Protein AF-A0A6P5EHA5-F1 (afdb_monomer_lite)

Radius of gyration: 23.12 Å; chains: 1; bounding box: 56×58×47 Å

pLDDT: mean 79.83, std 17.94, range [39.91, 97.81]

Structure (mmCIF, N/CA/C/O backbone):
data_AF-A0A6P5EHA5-F1
#
_entry.id   AF-A0A6P5EHA5-F1
#
loop_
_atom_site.group_PDB
_atom_site.id
_atom_site.type_symbol
_atom_site.label_atom_id
_atom_site.label_alt_id
_atom_site.label_comp_id
_atom_site.label_asym_id
_atom_site.label_entity_id
_atom_site.label_seq_id
_atom_site.pdbx_PDB_ins_code
_atom_site.Cartn_x
_atom_site.Cartn_y
_atom_site.Cartn_z
_atom_site.occupancy
_atom_site.B_iso_or_equiv
_atom_site.auth_seq_id
_atom_site.auth_comp_id
_atom_site.auth_asym_id
_atom_site.auth_atom_id
_atom_site.pdbx_PDB_model_num
ATOM 1 N N . ILE A 1 1 ? -6.599 6.707 -15.962 1.00 87.38 1 ILE A N 1
ATOM 2 C CA . ILE A 1 1 ? -7.248 8.039 -16.096 1.00 87.38 1 ILE A CA 1
ATOM 3 C C . ILE A 1 1 ? -6.635 8.960 -15.055 1.00 87.38 1 ILE A C 1
ATOM 5 O O . ILE A 1 1 ? -6.435 8.513 -13.932 1.00 87.38 1 ILE A O 1
ATOM 9 N N . VAL A 1 2 ? -6.331 10.203 -15.425 1.00 93.62 2 VAL A N 1
ATOM 10 C CA . VAL A 1 2 ? -5.870 11.248 -14.501 1.00 93.62 2 VAL A CA 1
ATOM 11 C C . VAL A 1 2 ? -6.843 12.419 -14.600 1.00 93.62 2 VAL A C 1
ATOM 13 O O . VAL A 1 2 ? -7.149 12.866 -15.704 1.00 93.62 2 VAL A O 1
ATOM 16 N N . GLN A 1 3 ? -7.343 12.892 -13.462 1.00 96.44 3 GLN A N 1
ATOM 17 C CA . GLN A 1 3 ? -8.303 13.986 -13.362 1.00 96.44 3 GLN A CA 1
ATOM 18 C C . GLN A 1 3 ? -7.759 15.088 -12.456 1.00 96.44 3 GLN A C 1
ATOM 20 O O . GLN A 1 3 ? -7.372 14.832 -11.318 1.00 96.44 3 GLN A O 1
ATOM 25 N N . PHE A 1 4 ? -7.827 16.329 -12.933 1.00 96.00 4 PHE A N 1
ATOM 26 C CA . PHE A 1 4 ? -7.558 17.523 -12.140 1.00 96.00 4 PHE A CA 1
ATOM 27 C C . PHE A 1 4 ? -8.875 18.198 -11.782 1.00 96.00 4 PHE A C 1
ATOM 29 O O . PHE A 1 4 ? -9.688 18.491 -12.657 1.00 96.00 4 PHE A O 1
ATOM 36 N N . THR A 1 5 ? -9.080 18.458 -10.496 1.00 97.81 5 THR A N 1
ATOM 37 C CA . THR A 1 5 ? -10.277 19.134 -9.992 1.00 97.81 5 THR A CA 1
ATOM 38 C C . THR A 1 5 ? -9.856 20.400 -9.266 1.00 97.81 5 THR A C 1
ATOM 40 O O . THR A 1 5 ? -9.213 20.339 -8.218 1.00 97.81 5 THR A O 1
ATOM 43 N N . LYS A 1 6 ? -10.212 21.560 -9.824 1.00 97.19 6 LYS A N 1
ATOM 44 C CA . LYS A 1 6 ? -9.985 22.853 -9.175 1.00 97.19 6 LYS A CA 1
ATOM 45 C C . LYS A 1 6 ? -10.981 23.027 -8.028 1.00 97.19 6 LYS A C 1
ATOM 47 O O . LYS A 1 6 ? -12.189 22.942 -8.234 1.00 97.19 6 LYS A O 1
ATOM 52 N N . LEU A 1 7 ? -10.462 23.289 -6.838 1.00 97.75 7 LEU A N 1
ATOM 53 C CA . LEU A 1 7 ? -11.220 23.664 -5.648 1.00 97.75 7 LEU A CA 1
ATOM 54 C C . LEU A 1 7 ? -11.108 25.182 -5.437 1.00 97.75 7 LEU A C 1
ATOM 56 O O . LEU A 1 7 ? -10.348 25.855 -6.133 1.00 97.75 7 LEU A O 1
ATOM 60 N N . LYS A 1 8 ? -11.861 25.730 -4.474 1.00 96.81 8 LYS A N 1
ATOM 61 C CA . LYS A 1 8 ? -11.825 27.168 -4.155 1.00 96.81 8 LYS A CA 1
ATOM 62 C C . LYS A 1 8 ? -10.396 27.656 -3.872 1.00 96.81 8 LYS A C 1
ATOM 64 O O . LYS A 1 8 ? -9.981 28.659 -4.438 1.00 96.81 8 LYS A O 1
ATOM 69 N N . ASP A 1 9 ? -9.657 26.885 -3.074 1.00 96.31 9 ASP A N 1
ATOM 70 C CA . ASP A 1 9 ? -8.344 27.260 -2.536 1.00 96.31 9 ASP A CA 1
ATOM 71 C C . ASP A 1 9 ? -7.265 26.192 -2.820 1.00 96.31 9 ASP A C 1
ATOM 73 O O . ASP A 1 9 ? -6.288 26.064 -2.087 1.00 96.31 9 ASP A O 1
ATOM 77 N N . GLY A 1 10 ? -7.443 25.372 -3.863 1.00 96.06 10 GLY A N 1
ATOM 78 C CA . GLY A 1 10 ? -6.489 24.304 -4.172 1.00 96.06 10 GLY A CA 1
ATOM 79 C C . GLY A 1 10 ? -6.849 23.466 -5.393 1.00 96.06 10 GLY A C 1
ATOM 80 O O . GLY A 1 10 ? -7.786 23.769 -6.132 1.00 96.06 10 GLY A O 1
ATOM 81 N N . VAL A 1 11 ? -6.098 22.387 -5.600 1.00 95.88 11 VAL A N 1
ATOM 82 C CA . VAL A 1 11 ? -6.323 21.412 -6.674 1.00 95.88 11 VAL A CA 1
ATOM 83 C C . VAL A 1 11 ? -6.308 20.014 -6.070 1.00 95.88 11 VAL A C 1
ATOM 85 O O . VAL A 1 11 ? -5.420 19.684 -5.290 1.00 95.88 11 VAL A O 1
ATOM 88 N N . ALA A 1 12 ? -7.283 19.192 -6.443 1.00 95.81 12 ALA A N 1
ATOM 89 C CA . ALA A 1 12 ? -7.268 17.759 -6.185 1.00 95.81 12 ALA A CA 1
ATOM 90 C C . ALA A 1 12 ? -6.883 17.011 -7.466 1.00 95.81 12 ALA A C 1
ATOM 92 O O . ALA A 1 12 ? -7.389 17.322 -8.548 1.00 95.81 12 ALA A O 1
ATOM 93 N N . ILE A 1 13 ? -6.006 16.017 -7.334 1.00 94.56 13 ILE A N 1
ATOM 94 C CA . ILE A 1 13 ? -5.583 15.140 -8.428 1.00 94.56 13 ILE A CA 1
ATOM 95 C C . ILE A 1 13 ? -6.116 13.740 -8.129 1.00 94.56 13 ILE A C 1
ATOM 97 O O . ILE A 1 13 ? -5.794 13.160 -7.095 1.00 94.56 13 ILE A O 1
ATOM 101 N N . GLY A 1 14 ? -6.957 13.217 -9.018 1.00 95.06 14 GLY A N 1
ATOM 102 C CA . GLY A 1 14 ? -7.476 11.855 -8.956 1.00 95.06 14 GLY A CA 1
ATOM 103 C C . GLY A 1 14 ? -6.819 10.982 -10.017 1.00 95.06 14 GLY A C 1
ATOM 104 O O . GLY A 1 14 ? -6.774 11.364 -11.186 1.00 95.06 14 GLY A O 1
ATOM 105 N N . CYS A 1 15 ? -6.350 9.799 -9.629 1.00 94.06 15 CYS A N 1
ATOM 106 C CA . CYS A 1 15 ? -5.765 8.823 -10.544 1.00 94.06 15 CYS A CA 1
ATOM 107 C C . CYS A 1 15 ? -6.516 7.494 -10.442 1.00 94.06 15 CYS A C 1
ATOM 109 O O . CYS A 1 15 ? -6.813 7.025 -9.345 1.00 94.06 15 CYS A O 1
ATOM 111 N N . ALA A 1 16 ? -6.801 6.880 -11.588 1.00 93.94 16 ALA A N 1
ATOM 112 C CA . ALA A 1 16 ? -7.394 5.551 -11.678 1.00 93.94 16 ALA A CA 1
ATOM 113 C C . ALA A 1 16 ? -6.548 4.661 -12.593 1.00 93.94 16 ALA A C 1
ATOM 115 O O . ALA A 1 16 ? -6.248 5.043 -13.734 1.00 93.94 16 ALA A O 1
ATOM 116 N N . PHE A 1 17 ? -6.211 3.474 -12.092 1.00 91.81 17 PHE A N 1
ATOM 117 C CA . PHE A 1 17 ? -5.338 2.494 -12.732 1.00 91.81 17 PHE A CA 1
ATOM 118 C C . PHE A 1 17 ? -6.041 1.138 -12.829 1.00 91.81 17 PHE A C 1
ATOM 120 O O . PHE A 1 17 ? -6.896 0.815 -12.006 1.00 91.81 17 PHE A O 1
ATOM 127 N N . ASN A 1 18 ? -5.668 0.335 -13.826 1.00 93.81 18 ASN A N 1
ATOM 128 C CA . ASN A 1 18 ? -6.056 -1.070 -13.863 1.00 93.81 18 ASN A CA 1
ATOM 129 C C . ASN A 1 18 ? -5.090 -1.867 -12.973 1.00 93.81 18 ASN A C 1
ATOM 131 O O . ASN A 1 18 ? -3.909 -1.973 -13.301 1.00 93.81 18 ASN A O 1
ATOM 135 N N . HIS A 1 19 ? -5.596 -2.436 -11.876 1.00 92.06 19 HIS A N 1
ATOM 136 C CA . HIS A 1 19 ? -4.778 -3.161 -10.898 1.00 92.06 19 HIS A CA 1
ATOM 137 C C . HIS A 1 19 ? -4.143 -4.443 -11.469 1.00 92.06 19 HIS A C 1
ATOM 139 O O . HIS A 1 19 ? -3.162 -4.931 -10.921 1.00 92.06 19 HIS A O 1
ATOM 145 N N . ALA A 1 20 ? -4.640 -4.972 -12.595 1.00 90.06 20 ALA A N 1
ATOM 146 C CA . ALA A 1 20 ? -4.000 -6.090 -13.294 1.00 90.06 20 ALA A CA 1
ATOM 147 C C . ALA A 1 20 ? -2.659 -5.701 -13.946 1.00 90.06 20 ALA A C 1
ATOM 149 O O . ALA A 1 20 ? -1.835 -6.567 -14.217 1.00 90.06 20 ALA A O 1
ATOM 150 N N . ILE A 1 21 ? -2.444 -4.407 -14.208 1.00 90.06 21 ILE A N 1
ATOM 151 C CA . ILE A 1 21 ? -1.234 -3.899 -14.870 1.00 90.06 21 ILE A CA 1
ATOM 152 C C . ILE A 1 21 ? -0.155 -3.552 -13.844 1.00 90.06 21 ILE A C 1
ATOM 154 O O . ILE A 1 21 ? 1.030 -3.705 -14.126 1.00 90.06 21 ILE A O 1
ATOM 158 N N . LEU A 1 22 ? -0.550 -3.044 -12.676 1.00 91.81 22 LEU A N 1
ATOM 159 C CA . LEU A 1 22 ? 0.379 -2.478 -11.709 1.00 91.81 22 LEU A CA 1
ATOM 160 C C . LEU A 1 22 ? -0.149 -2.565 -10.277 1.00 91.81 22 LEU A C 1
ATOM 162 O O . LEU A 1 22 ? -1.356 -2.470 -10.044 1.00 91.81 22 LEU A O 1
ATOM 166 N N . ASP A 1 23 ? 0.781 -2.691 -9.336 1.00 94.25 23 ASP A N 1
ATOM 167 C CA . ASP A 1 23 ? 0.535 -2.615 -7.900 1.00 94.25 23 ASP A CA 1
ATOM 168 C C . ASP A 1 23 ? 0.751 -1.193 -7.338 1.00 94.25 23 ASP A C 1
ATOM 170 O O . ASP A 1 23 ? 1.017 -0.219 -8.055 1.00 94.25 23 ASP A O 1
ATOM 174 N N . TRP A 1 24 ? 0.639 -1.052 -6.015 1.00 93.50 24 TRP A N 1
ATOM 175 C CA . TRP A 1 24 ? 0.848 0.225 -5.329 1.00 93.50 24 TRP A CA 1
ATOM 176 C C . TRP A 1 24 ? 2.291 0.743 -5.470 1.00 93.50 24 TRP A C 1
ATOM 178 O O . TRP A 1 24 ? 2.489 1.952 -5.595 1.00 93.50 24 TRP A O 1
ATOM 188 N N . HIS A 1 25 ? 3.291 -0.147 -5.492 1.00 95.12 25 HIS A N 1
ATOM 189 C CA . HIS A 1 25 ? 4.698 0.234 -5.631 1.00 95.12 25 HIS A CA 1
ATOM 190 C C . HIS A 1 25 ? 4.950 0.846 -7.015 1.00 95.12 25 HIS A C 1
ATOM 192 O O . HIS A 1 25 ? 5.478 1.951 -7.143 1.00 95.12 25 HIS A O 1
ATOM 198 N N . SER A 1 26 ? 4.479 0.166 -8.057 1.00 95.31 26 SER A N 1
ATOM 199 C CA . SER A 1 26 ? 4.519 0.623 -9.447 1.00 95.31 26 SER A CA 1
ATOM 200 C C . SER A 1 26 ? 3.737 1.924 -9.645 1.00 95.31 26 SER A C 1
ATOM 202 O O . SER A 1 26 ? 4.192 2.821 -10.356 1.00 95.31 26 SER A O 1
ATOM 204 N N . THR A 1 27 ? 2.587 2.067 -8.969 1.00 94.94 27 THR A N 1
ATOM 205 C CA . THR A 1 27 ? 1.811 3.320 -8.957 1.00 94.94 27 THR A CA 1
ATOM 206 C C . THR A 1 27 ? 2.658 4.474 -8.429 1.00 94.94 27 THR A C 1
ATOM 208 O O . THR A 1 27 ? 2.719 5.537 -9.048 1.00 94.94 27 THR A O 1
ATOM 211 N N . TRP A 1 28 ? 3.328 4.277 -7.291 1.00 94.50 28 TRP A N 1
ATOM 212 C CA . TRP A 1 28 ? 4.156 5.314 -6.684 1.00 94.50 28 TRP A CA 1
ATOM 213 C C . TRP A 1 28 ? 5.372 5.666 -7.547 1.00 94.50 28 TRP A C 1
ATOM 215 O O . TRP A 1 28 ? 5.717 6.844 -7.678 1.00 94.50 28 TRP A O 1
ATOM 225 N N . HIS A 1 29 ? 5.982 4.670 -8.194 1.00 94.62 29 HIS A N 1
ATOM 226 C CA . HIS A 1 29 ? 7.087 4.885 -9.129 1.00 94.62 29 HIS A CA 1
ATOM 227 C C . HIS A 1 29 ? 6.659 5.735 -10.333 1.00 94.62 29 HIS A C 1
ATOM 229 O O . HIS A 1 29 ? 7.353 6.695 -10.680 1.00 94.62 2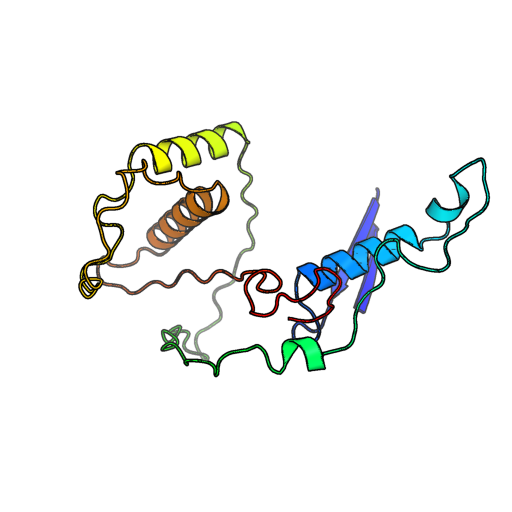9 HIS A O 1
ATOM 235 N N . PHE A 1 30 ? 5.483 5.459 -10.908 1.00 93.38 30 PHE A N 1
ATOM 236 C CA . PHE A 1 30 ? 4.886 6.291 -11.956 1.00 93.38 30 PHE A CA 1
ATOM 237 C C . PHE A 1 30 ? 4.663 7.733 -11.481 1.00 93.38 30 PHE A C 1
ATOM 239 O O . PHE A 1 30 ? 5.096 8.669 -12.150 1.00 93.38 30 PHE A O 1
ATOM 246 N N . MET A 1 31 ? 4.034 7.921 -10.315 1.00 93.06 31 MET A N 1
ATOM 247 C CA . MET A 1 31 ? 3.751 9.260 -9.783 1.00 93.06 31 MET A CA 1
ATOM 248 C C . MET A 1 31 ? 5.035 10.056 -9.513 1.00 93.06 31 MET A C 1
ATOM 250 O O . MET A 1 31 ? 5.103 11.234 -9.856 1.00 93.06 31 MET A O 1
ATOM 254 N N . SER A 1 32 ? 6.066 9.414 -8.959 1.00 92.12 32 SER A N 1
ATOM 255 C CA . SER A 1 32 ? 7.368 10.049 -8.702 1.00 92.12 32 SER A CA 1
ATOM 256 C C . SER A 1 32 ? 8.048 10.460 -10.011 1.00 92.12 32 SER A C 1
ATOM 258 O O . SER A 1 32 ? 8.447 11.612 -10.169 1.00 92.12 32 SER A O 1
ATOM 260 N N . SER A 1 33 ? 8.068 9.555 -10.996 1.00 91.56 33 SER A N 1
ATOM 261 C CA . SER A 1 33 ? 8.622 9.826 -12.329 1.00 91.56 33 SER A CA 1
ATOM 262 C C . SER A 1 33 ? 7.884 10.969 -13.032 1.00 91.56 33 SER A C 1
ATOM 264 O O . SER A 1 33 ? 8.503 11.806 -13.683 1.00 91.56 33 SER A O 1
ATOM 266 N N . TRP A 1 34 ? 6.558 11.042 -12.884 1.00 90.25 34 TRP A N 1
ATOM 267 C CA . TRP A 1 34 ? 5.757 12.121 -13.456 1.00 90.25 34 TRP A CA 1
ATOM 268 C C . TRP A 1 34 ? 6.101 13.487 -12.840 1.00 90.25 34 TRP A C 1
ATOM 270 O O . TRP A 1 34 ? 6.242 14.473 -13.569 1.00 90.25 34 TRP A O 1
ATOM 280 N N . VAL A 1 35 ? 6.296 13.554 -11.520 1.00 89.19 35 VAL A N 1
ATOM 281 C CA . VAL A 1 35 ? 6.719 14.790 -10.839 1.00 89.19 35 VAL A CA 1
ATOM 282 C C . VAL A 1 35 ? 8.127 15.210 -11.274 1.00 89.19 35 VAL A C 1
ATOM 284 O O . VAL A 1 35 ? 8.337 16.382 -11.572 1.00 89.19 35 VAL A O 1
ATOM 287 N N . GLU A 1 36 ? 9.073 14.275 -11.377 1.00 87.81 36 GLU A N 1
ATOM 288 C CA . GLU A 1 36 ? 10.452 14.565 -11.811 1.00 87.81 36 GLU A CA 1
ATOM 289 C C . GLU A 1 36 ? 10.526 15.122 -13.239 1.00 87.81 36 GLU A C 1
ATOM 291 O O . GLU A 1 36 ? 11.294 16.046 -13.519 1.00 87.81 36 GLU A O 1
ATOM 296 N N . LEU A 1 37 ? 9.694 14.589 -14.134 1.00 86.94 37 LEU A N 1
ATOM 297 C CA . LEU A 1 37 ? 9.616 15.016 -15.532 1.00 86.94 37 LEU A CA 1
ATOM 298 C C . LEU A 1 37 ? 8.759 16.278 -15.734 1.00 86.94 37 LEU A C 1
ATOM 300 O O . LEU A 1 37 ? 8.625 16.757 -16.863 1.00 86.94 37 LEU A O 1
ATOM 304 N N . SER A 1 38 ? 8.145 16.815 -14.676 1.00 84.31 38 SER A N 1
ATOM 305 C CA . SER A 1 38 ? 7.287 17.992 -14.792 1.00 84.31 38 SER A CA 1
ATOM 306 C C . SER A 1 38 ? 8.119 19.261 -15.071 1.00 84.31 38 SER A C 1
ATOM 308 O O . SER A 1 38 ? 9.061 19.549 -14.326 1.00 84.31 38 SER A O 1
ATOM 310 N N . PRO A 1 39 ? 7.762 20.074 -16.092 1.00 67.81 39 PRO A N 1
ATOM 311 C CA . PRO A 1 39 ? 8.618 21.148 -16.622 1.00 67.81 39 PRO A CA 1
ATOM 312 C C . PRO A 1 39 ? 9.095 22.209 -15.618 1.00 67.81 39 PRO A C 1
ATOM 314 O O . PRO A 1 39 ? 10.137 22.833 -15.822 1.00 67.81 39 PRO A O 1
ATOM 317 N N . GLU A 1 40 ? 8.326 22.452 -14.555 1.00 58.09 40 GLU A N 1
ATOM 318 C CA . GLU A 1 40 ? 8.617 23.477 -13.546 1.00 58.09 40 GLU A CA 1
ATOM 319 C C . GLU A 1 40 ? 9.730 23.048 -12.578 1.00 58.09 40 GLU A C 1
ATOM 321 O O . GLU A 1 40 ? 10.539 23.884 -12.173 1.00 58.09 40 GLU A O 1
ATOM 326 N N . LEU A 1 41 ? 9.846 21.750 -12.272 1.00 53.41 41 LEU A N 1
ATOM 327 C CA . LEU A 1 41 ? 10.905 21.220 -11.407 1.00 53.41 41 LEU A CA 1
ATOM 328 C C . LEU A 1 41 ? 12.225 21.048 -12.175 1.00 53.41 41 LEU A C 1
ATOM 330 O O . LEU A 1 41 ? 13.301 21.295 -11.633 1.00 53.41 41 LEU A O 1
ATOM 334 N N . SER A 1 42 ? 12.153 20.730 -13.471 1.00 52.69 42 SER A N 1
ATOM 335 C CA . SER A 1 42 ? 13.331 20.562 -14.335 1.00 52.69 42 SER A CA 1
ATOM 336 C C . SER A 1 42 ? 14.063 21.878 -14.665 1.00 52.69 42 SER A C 1
ATOM 338 O O . SER A 1 42 ? 15.162 21.842 -15.216 1.00 52.69 42 SER A O 1
ATOM 340 N N . ARG A 1 43 ? 13.483 23.050 -14.347 1.00 54.59 43 ARG A N 1
ATOM 341 C CA . ARG A 1 43 ? 14.060 24.387 -14.626 1.00 54.59 43 ARG A CA 1
ATOM 342 C C . ARG A 1 43 ? 14.602 25.128 -13.393 1.00 54.59 43 ARG A C 1
ATOM 344 O O . ARG A 1 43 ? 15.220 26.176 -13.567 1.00 54.59 43 ARG A O 1
ATOM 351 N N . GLY A 1 44 ? 14.387 24.620 -12.175 1.00 47.25 44 GLY A N 1
ATOM 352 C CA . GLY A 1 44 ? 14.746 25.306 -10.921 1.00 47.25 44 GLY A CA 1
ATOM 353 C C . GLY A 1 44 ? 16.153 25.025 -10.370 1.00 47.25 44 GLY A C 1
ATOM 354 O O . GLY A 1 44 ? 16.589 25.704 -9.443 1.00 47.25 44 GLY A O 1
ATOM 355 N N . GLY A 1 45 ? 16.884 24.053 -10.925 1.00 50.69 45 GLY A N 1
ATOM 356 C CA . GLY A 1 45 ? 18.263 23.742 -10.536 1.00 50.69 45 GLY A CA 1
ATOM 357 C C . GLY A 1 45 ? 19.272 24.622 -11.271 1.00 50.69 45 GLY A C 1
ATOM 358 O O . GLY A 1 45 ? 19.750 24.264 -12.346 1.00 50.69 45 GLY A O 1
ATOM 359 N N . GLY A 1 46 ? 19.593 25.788 -10.713 1.00 44.31 46 GLY A N 1
ATOM 360 C CA . GLY A 1 46 ? 20.682 26.623 -11.211 1.00 44.31 46 GLY A CA 1
ATOM 361 C C . GLY A 1 46 ? 22.040 25.926 -11.067 1.00 44.31 46 GLY A C 1
ATOM 362 O O . GLY A 1 46 ? 22.499 25.704 -9.953 1.00 44.31 46 GLY A O 1
ATOM 363 N N . GLY A 1 47 ? 22.694 25.657 -12.201 1.00 41.66 47 GLY A N 1
ATOM 364 C CA . GLY A 1 47 ? 24.129 25.370 -12.290 1.00 41.66 47 GLY A CA 1
ATOM 365 C C . GLY A 1 47 ? 24.499 23.908 -12.558 1.00 41.66 47 GLY A C 1
ATOM 366 O O . GLY A 1 47 ? 24.681 23.136 -11.628 1.00 41.66 47 GLY A O 1
ATOM 367 N N . GLY A 1 48 ? 24.726 23.576 -13.837 1.00 39.91 48 GLY A N 1
ATOM 368 C CA . GLY A 1 48 ? 25.506 22.399 -14.246 1.00 39.91 48 GLY A CA 1
ATOM 369 C C . GLY A 1 48 ? 24.728 21.303 -14.979 1.00 39.91 48 GLY A C 1
ATOM 370 O O . GLY A 1 48 ? 24.369 20.302 -14.383 1.00 39.91 48 GLY A O 1
ATOM 371 N N . GLY A 1 49 ? 24.513 21.502 -16.286 1.00 44.09 49 GLY A N 1
ATOM 372 C CA . GLY A 1 49 ? 24.331 20.475 -17.327 1.00 44.09 49 GLY A CA 1
ATOM 373 C C . GLY A 1 49 ? 23.615 19.166 -16.972 1.00 44.09 49 GLY A C 1
ATOM 374 O O . GLY A 1 49 ? 24.264 18.189 -16.621 1.00 44.09 49 GLY A O 1
ATOM 375 N N . GLY A 1 50 ? 22.303 19.101 -17.216 1.00 44.75 50 GLY A N 1
ATOM 376 C CA . GLY A 1 50 ? 21.581 17.826 -17.253 1.00 44.75 50 GLY A CA 1
ATOM 377 C C . GLY A 1 50 ? 20.080 17.959 -1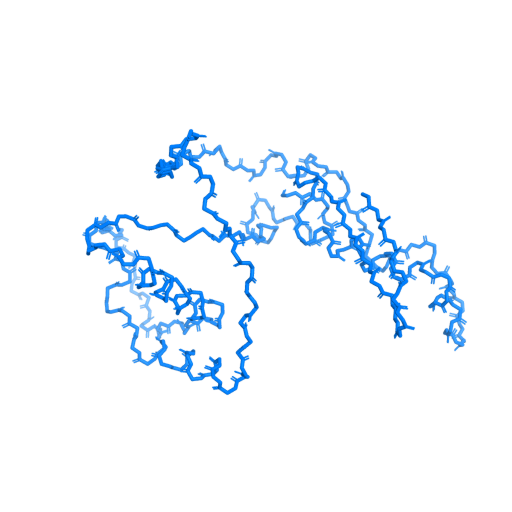7.028 1.00 44.75 50 GLY A C 1
ATOM 378 O O . GLY A 1 50 ? 19.570 17.472 -16.028 1.00 44.75 50 GLY A O 1
ATOM 379 N N . GLY A 1 51 ? 19.355 18.604 -17.947 1.00 49.72 51 GLY A N 1
ATOM 380 C CA . GLY A 1 51 ? 17.902 18.431 -18.012 1.00 49.72 51 GLY A CA 1
ATOM 381 C C . GLY A 1 51 ? 17.610 16.977 -18.383 1.00 49.72 51 GLY A C 1
ATOM 382 O O . GLY A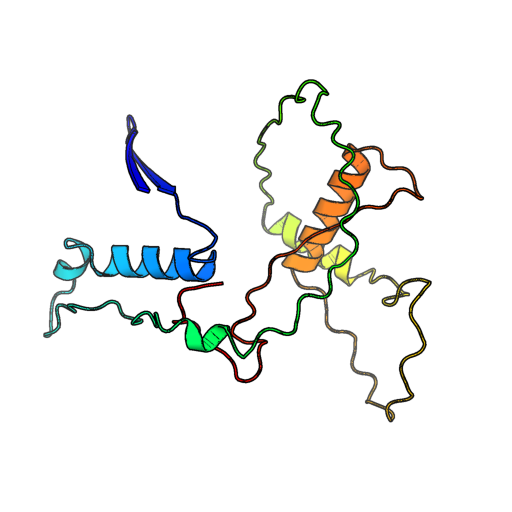 1 51 ? 17.726 16.612 -19.549 1.00 49.72 51 GLY A O 1
ATOM 383 N N . GLY A 1 52 ? 17.351 16.127 -17.391 1.00 56.41 52 GLY A N 1
ATOM 384 C CA . GLY A 1 52 ? 17.177 14.695 -17.605 1.00 56.41 52 GLY A CA 1
ATOM 385 C C . GLY A 1 52 ? 15.911 14.406 -18.408 1.00 56.41 52 GLY A C 1
ATOM 386 O O . GLY A 1 52 ? 14.810 14.664 -17.939 1.00 56.41 52 GLY A O 1
ATOM 387 N N . CYS A 1 53 ? 16.054 13.826 -19.602 1.00 65.50 53 CYS A N 1
ATOM 388 C CA . CYS A 1 53 ? 14.936 13.300 -20.399 1.00 65.50 53 CYS A CA 1
ATOM 389 C C . CYS A 1 53 ? 14.285 12.045 -19.780 1.00 65.50 53 CYS A C 1
ATOM 391 O O . CYS A 1 53 ? 13.353 11.488 -20.357 1.00 65.50 53 CYS A O 1
ATOM 393 N N . CYS A 1 54 ? 14.808 11.567 -18.650 1.00 77.06 54 CYS A N 1
ATOM 394 C CA . CYS A 1 54 ? 14.453 10.303 -18.023 1.00 77.06 54 CYS A CA 1
ATOM 395 C C . CYS A 1 54 ? 14.260 10.507 -16.514 1.00 77.06 54 CYS A C 1
ATOM 397 O O . CYS A 1 54 ? 14.957 11.342 -15.932 1.00 77.06 54 CYS A O 1
ATOM 399 N N . PRO A 1 55 ? 13.369 9.731 -15.874 1.00 83.94 55 PRO A N 1
ATOM 400 C CA . PRO A 1 55 ? 13.265 9.713 -14.421 1.00 83.94 55 PRO A CA 1
ATOM 401 C C . PRO A 1 55 ? 14.546 9.155 -13.787 1.00 83.94 55 PRO A C 1
ATOM 403 O O . PRO A 1 55 ? 15.271 8.371 -14.407 1.00 83.94 55 PRO A O 1
ATOM 406 N N . SER A 1 56 ? 14.788 9.516 -12.528 1.00 86.56 56 SER A N 1
ATOM 407 C CA . SER A 1 56 ? 15.956 9.100 -11.736 1.00 86.56 56 SER A CA 1
ATOM 408 C C . SER A 1 56 ? 16.062 7.578 -11.606 1.00 86.56 56 SER A C 1
ATOM 410 O O . SER A 1 56 ? 17.159 7.026 -11.547 1.00 86.56 56 SER A O 1
ATOM 412 N N . VAL A 1 57 ? 14.916 6.889 -11.595 1.00 91.50 57 VAL A N 1
ATOM 413 C CA . VAL A 1 57 ? 14.823 5.427 -11.662 1.00 91.50 57 VAL A CA 1
ATOM 414 C C . VAL A 1 57 ? 14.055 5.046 -12.922 1.00 91.50 57 VAL A C 1
ATOM 416 O O . VAL A 1 57 ? 12.854 5.295 -13.020 1.00 91.50 57 VAL A O 1
ATOM 419 N N . VAL A 1 58 ? 14.736 4.419 -13.881 1.00 93.69 58 VAL A N 1
ATOM 420 C CA . VAL A 1 58 ? 14.125 3.972 -15.142 1.00 93.69 58 VAL A CA 1
ATOM 421 C C . VAL A 1 58 ? 13.242 2.743 -14.888 1.00 93.69 58 VAL A C 1
ATOM 423 O O . VAL A 1 58 ? 13.733 1.771 -14.311 1.00 93.69 58 VAL A O 1
ATOM 426 N N . PRO A 1 59 ? 11.961 2.749 -15.304 1.00 93.75 59 PRO A N 1
ATOM 427 C CA . PRO A 1 59 ? 11.069 1.611 -15.108 1.00 93.75 59 PRO A CA 1
ATOM 428 C C . PRO A 1 59 ? 11.473 0.407 -15.962 1.00 93.75 59 PRO A C 1
ATOM 430 O O . PRO A 1 59 ? 11.822 0.542 -17.136 1.00 93.75 59 PRO A O 1
ATOM 433 N N . ILE A 1 60 ? 11.365 -0.786 -15.381 1.00 94.38 60 ILE A N 1
ATOM 434 C CA . ILE A 1 60 ? 11.531 -2.067 -16.072 1.00 94.38 60 ILE A CA 1
ATOM 435 C C . ILE A 1 60 ? 10.137 -2.601 -16.409 1.00 94.38 60 ILE A C 1
ATOM 437 O O . ILE A 1 60 ? 9.358 -2.909 -15.509 1.00 94.38 60 ILE A O 1
ATOM 441 N N . LEU A 1 61 ? 9.838 -2.705 -17.707 1.00 92.69 61 LEU A N 1
ATOM 442 C CA . LEU A 1 61 ? 8.526 -3.113 -18.240 1.00 92.69 61 LEU A CA 1
ATOM 443 C C . LEU A 1 61 ? 8.488 -4.571 -18.727 1.00 92.69 61 LEU A C 1
ATOM 445 O O . LEU A 1 61 ? 7.478 -5.031 -19.253 1.00 92.69 61 LEU A O 1
ATOM 449 N N . ASP A 1 62 ? 9.597 -5.299 -18.595 1.00 90.06 62 ASP A N 1
ATOM 450 C CA . ASP A 1 62 ? 9.661 -6.703 -18.991 1.00 90.06 62 ASP A CA 1
ATOM 451 C C . ASP A 1 62 ? 8.937 -7.588 -17.963 1.00 90.06 62 ASP A C 1
ATOM 453 O O . ASP A 1 62 ? 9.502 -8.007 -16.950 1.00 90.06 62 ASP A O 1
ATOM 457 N N . HIS A 1 63 ? 7.660 -7.874 -18.221 1.00 86.44 63 HIS A N 1
ATOM 458 C CA . HIS A 1 63 ? 6.833 -8.715 -17.355 1.00 86.44 63 HIS A CA 1
ATOM 459 C C . HIS A 1 63 ? 7.218 -10.201 -17.376 1.00 86.44 63 HIS A C 1
ATOM 461 O O . HIS A 1 63 ? 6.823 -10.928 -16.459 1.00 86.44 63 HIS A O 1
ATOM 467 N N . ALA A 1 64 ? 8.037 -10.658 -18.335 1.00 83.94 64 ALA A N 1
ATOM 468 C CA . ALA A 1 64 ? 8.559 -12.027 -18.322 1.00 83.94 64 ALA A CA 1
ATOM 469 C C . ALA A 1 64 ? 9.436 -12.285 -17.086 1.00 83.94 64 ALA A C 1
ATOM 471 O O . ALA A 1 64 ? 9.552 -13.421 -16.622 1.00 83.94 64 ALA A O 1
ATOM 472 N N . LEU A 1 65 ? 9.983 -11.219 -16.491 1.00 79.69 65 LEU A N 1
ATOM 473 C CA . LEU A 1 65 ? 10.690 -11.283 -15.221 1.00 79.69 65 LEU A CA 1
ATOM 474 C C . LEU A 1 65 ? 9.789 -11.828 -14.094 1.00 79.69 65 LEU A C 1
ATOM 476 O O . LEU A 1 65 ? 10.237 -12.647 -13.300 1.00 79.69 65 LEU A O 1
ATOM 480 N N . ALA A 1 66 ? 8.522 -11.441 -13.995 1.00 75.19 66 ALA A N 1
ATOM 481 C CA . ALA A 1 66 ? 7.674 -11.937 -12.905 1.00 75.19 66 ALA A CA 1
ATOM 482 C C . ALA A 1 66 ? 7.081 -13.330 -13.196 1.00 75.19 66 ALA A C 1
ATOM 484 O O . ALA A 1 66 ? 6.945 -14.148 -12.288 1.00 75.19 66 ALA A O 1
ATOM 485 N N . ALA A 1 67 ? 6.788 -13.633 -14.466 1.00 71.00 67 ALA A N 1
ATOM 486 C CA . ALA A 1 67 ? 5.994 -14.799 -14.869 1.00 71.00 67 ALA A CA 1
ATOM 487 C C . ALA A 1 67 ? 6.577 -16.165 -14.451 1.00 71.00 67 ALA A C 1
ATOM 489 O O . ALA A 1 67 ? 5.826 -17.085 -14.141 1.00 71.00 67 ALA A O 1
ATOM 490 N N . HIS A 1 68 ? 7.904 -16.308 -14.419 1.00 66.38 68 HIS A N 1
ATOM 491 C CA . HIS A 1 68 ? 8.568 -17.578 -14.084 1.00 66.38 68 HIS A CA 1
ATOM 492 C C . HIS A 1 68 ? 8.888 -17.747 -12.591 1.00 66.38 68 HIS A C 1
ATOM 494 O O . HIS A 1 68 ? 9.507 -18.740 -12.213 1.00 66.38 68 HIS A O 1
ATOM 500 N N . ARG A 1 69 ? 8.512 -16.775 -11.750 1.00 70.31 69 ARG A N 1
ATOM 501 C CA . ARG A 1 69 ? 8.932 -16.687 -10.337 1.00 70.31 69 ARG A CA 1
ATOM 502 C C . ARG A 1 69 ? 7.785 -16.879 -9.348 1.00 70.31 69 ARG A C 1
ATOM 504 O O . ARG A 1 69 ? 8.019 -16.939 -8.144 1.00 70.31 69 ARG A O 1
ATOM 511 N N . SER A 1 70 ? 6.552 -16.981 -9.839 1.00 62.38 70 SER A N 1
ATOM 512 C CA . SER A 1 70 ? 5.373 -17.196 -9.004 1.00 62.38 70 SER A CA 1
ATOM 513 C C . SER A 1 70 ? 5.112 -18.695 -8.814 1.00 62.38 70 SER A C 1
ATOM 515 O O . SER A 1 70 ? 4.935 -19.404 -9.808 1.00 62.38 70 SER A O 1
ATOM 517 N N . PRO A 1 71 ? 5.048 -19.206 -7.570 1.00 60.91 71 PRO A N 1
ATOM 518 C CA . PRO A 1 71 ? 4.531 -20.547 -7.336 1.00 60.91 71 PRO A CA 1
ATOM 519 C C . PRO A 1 71 ? 3.071 -20.628 -7.801 1.00 60.91 71 PRO A C 1
ATOM 521 O O . PRO A 1 71 ? 2.340 -19.635 -7.771 1.00 60.91 71 PRO A O 1
ATOM 524 N N . SER A 1 72 ? 2.651 -21.818 -8.243 1.00 59.59 72 SER A N 1
ATOM 5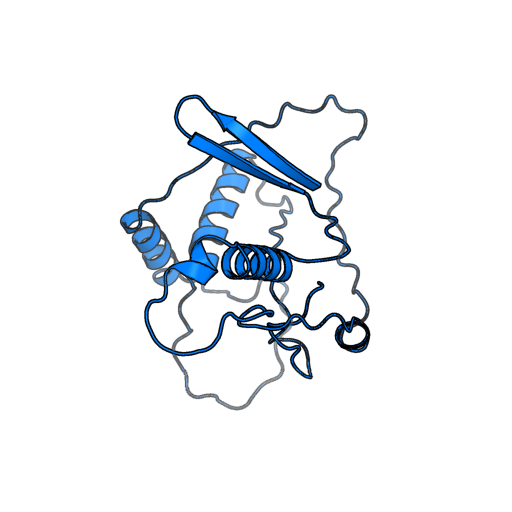25 C CA . SER A 1 72 ? 1.255 -22.065 -8.622 1.00 59.59 72 SER A CA 1
ATOM 526 C C . SER A 1 72 ? 0.334 -21.638 -7.474 1.00 59.59 72 SER A C 1
ATOM 528 O O . SER A 1 72 ? 0.637 -21.966 -6.324 1.00 59.59 72 SER A O 1
ATOM 530 N N . PRO A 1 73 ? -0.759 -20.901 -7.737 1.00 59.19 73 PRO A N 1
ATOM 531 C CA . PRO A 1 73 ? -1.612 -20.408 -6.672 1.00 59.19 73 PRO A CA 1
ATOM 532 C C . PRO A 1 73 ? -2.245 -21.591 -5.936 1.00 59.19 73 PRO A C 1
ATOM 534 O O . PRO A 1 73 ? -3.125 -22.269 -6.464 1.00 59.19 73 PRO A O 1
ATOM 537 N N . SER A 1 74 ? -1.812 -21.821 -4.696 1.00 57.06 74 SER A N 1
ATOM 538 C CA . SER A 1 74 ? -2.593 -22.590 -3.736 1.00 57.06 74 SER A CA 1
ATOM 539 C C . SER A 1 74 ? -3.852 -21.780 -3.464 1.00 57.06 74 SER A C 1
ATOM 541 O O . SER A 1 74 ? -3.798 -20.745 -2.798 1.00 57.06 74 SER A O 1
ATOM 543 N N . LEU A 1 75 ? -4.974 -22.207 -4.041 1.00 58.09 75 LEU A N 1
ATOM 544 C CA . LEU A 1 75 ? -6.278 -21.627 -3.752 1.00 58.09 75 LEU A CA 1
ATOM 545 C C . LEU A 1 75 ? -6.577 -21.900 -2.277 1.00 58.09 75 LEU A C 1
ATOM 547 O O . LEU A 1 75 ? -7.053 -22.976 -1.919 1.00 58.09 75 LEU A O 1
ATOM 551 N N . LEU A 1 76 ? -6.251 -20.940 -1.409 1.00 58.72 76 LEU A N 1
ATOM 552 C CA . LEU A 1 76 ? -6.771 -20.950 -0.052 1.00 58.72 76 LEU A CA 1
ATOM 553 C C . LEU A 1 76 ? -8.300 -20.964 -0.155 1.00 58.72 76 LEU A C 1
ATOM 555 O O . LEU A 1 76 ? -8.846 -20.280 -1.029 1.00 58.72 76 LEU A O 1
ATOM 559 N N . PRO A 1 77 ? -8.998 -21.730 0.698 1.00 52.16 77 PRO A N 1
ATOM 560 C CA . PRO A 1 77 ? -10.445 -21.685 0.736 1.00 52.16 77 PRO A CA 1
ATOM 561 C C . PRO A 1 77 ? -10.855 -20.239 1.007 1.00 52.16 77 PRO A C 1
ATOM 563 O O . PRO A 1 77 ? -10.621 -19.694 2.085 1.00 52.16 77 PRO A O 1
ATOM 566 N N . VAL A 1 78 ? -11.415 -19.599 -0.020 1.00 55.25 78 VAL A N 1
ATOM 567 C CA . VAL A 1 78 ? -12.091 -18.316 0.110 1.00 55.25 78 VAL A CA 1
ATOM 568 C C . VAL A 1 78 ? -13.176 -18.567 1.141 1.00 55.25 78 VAL A C 1
ATOM 570 O O . VAL A 1 78 ? -14.102 -19.331 0.874 1.00 55.25 78 VAL A O 1
ATOM 573 N N . ALA A 1 79 ? -13.035 -17.987 2.336 1.00 51.06 79 ALA A N 1
ATOM 574 C CA . ALA A 1 79 ? -14.152 -17.922 3.259 1.00 51.06 79 ALA A CA 1
ATOM 575 C C . ALA A 1 79 ? -15.293 -17.292 2.454 1.00 51.06 79 ALA A C 1
ATOM 577 O O . ALA A 1 79 ? -15.089 -16.189 1.935 1.00 51.06 79 ALA A O 1
ATOM 578 N N . PRO A 1 80 ? -16.422 -17.991 2.239 1.00 50.19 80 PRO A N 1
ATOM 579 C CA . PRO A 1 80 ? -17.522 -17.409 1.504 1.00 50.19 80 PRO A CA 1
ATOM 580 C C . PRO A 1 80 ? -17.922 -16.171 2.288 1.00 50.19 80 PRO A C 1
ATOM 582 O O . PRO A 1 80 ? -18.445 -16.265 3.399 1.00 50.19 80 PRO A O 1
ATOM 585 N N . GLU A 1 81 ? -17.605 -14.996 1.748 1.00 53.59 81 GLU A N 1
ATOM 586 C CA . GLU A 1 81 ? -18.203 -13.777 2.244 1.00 53.59 81 GLU A CA 1
ATOM 587 C C . GLU A 1 81 ? -19.689 -13.989 1.973 1.00 53.59 81 GLU A C 1
ATOM 589 O O . GLU A 1 81 ? -20.124 -14.023 0.823 1.00 53.59 81 GLU A O 1
ATOM 594 N N . SER A 1 82 ? -20.440 -14.291 3.034 1.00 51.50 82 SER A N 1
ATOM 595 C CA . SER A 1 82 ? -21.882 -14.536 3.026 1.00 51.50 82 SER A CA 1
ATOM 596 C C . SER A 1 82 ? -22.616 -13.221 2.737 1.00 51.50 82 SER A C 1
ATOM 598 O O . SER A 1 82 ? -23.453 -12.746 3.506 1.00 51.50 82 SER A O 1
ATOM 600 N N . LEU A 1 83 ? -22.257 -12.576 1.638 1.00 55.62 83 LEU A N 1
ATOM 601 C CA . LEU A 1 83 ? -23.016 -11.508 1.041 1.00 55.62 83 LEU A CA 1
ATOM 602 C C . LEU A 1 83 ? -23.973 -12.208 0.091 1.00 55.62 83 LEU A C 1
ATOM 604 O O . LEU A 1 83 ? -23.596 -12.603 -1.008 1.00 55.62 83 LEU A O 1
ATOM 608 N N . ASP A 1 84 ? -25.208 -12.413 0.547 1.00 57.97 84 ASP A N 1
ATOM 609 C CA . ASP A 1 84 ? -26.309 -12.698 -0.364 1.00 57.97 84 ASP A CA 1
ATOM 610 C C . ASP A 1 84 ? -26.318 -11.581 -1.424 1.00 57.97 84 ASP A C 1
ATOM 612 O O . ASP A 1 84 ? -26.553 -10.419 -1.073 1.00 57.97 84 ASP A O 1
ATOM 616 N N . PRO A 1 85 ? -26.033 -11.888 -2.702 1.00 63.03 85 PRO A N 1
ATOM 617 C CA . PRO A 1 85 ? -25.917 -10.877 -3.749 1.00 63.03 85 PRO A CA 1
ATOM 618 C C . PRO A 1 85 ? -27.247 -10.158 -4.018 1.00 63.03 85 PRO A C 1
ATOM 620 O O . PRO A 1 85 ? -27.256 -9.129 -4.692 1.00 63.03 85 PRO A O 1
ATOM 623 N N . ASN A 1 86 ? -28.359 -10.680 -3.487 1.00 71.69 86 ASN A N 1
ATOM 624 C CA . ASN A 1 86 ? -29.691 -10.094 -3.601 1.00 71.69 86 ASN A CA 1
ATOM 625 C C . ASN A 1 86 ? -30.107 -9.295 -2.360 1.00 71.69 86 ASN A C 1
ATOM 627 O O . ASN A 1 86 ? -31.151 -8.637 -2.379 1.00 71.69 86 ASN A O 1
ATOM 631 N N . SER A 1 87 ? -29.319 -9.328 -1.283 1.00 70.19 87 SER A N 1
ATOM 632 C CA . SER A 1 87 ? -29.600 -8.519 -0.105 1.00 70.19 87 SER A CA 1
ATOM 633 C C . SER A 1 87 ? -29.374 -7.037 -0.424 1.00 70.19 87 SER A C 1
ATOM 635 O O . SER A 1 87 ? -28.395 -6.687 -1.090 1.00 70.19 87 SER A O 1
ATOM 637 N N . PRO A 1 88 ? -30.248 -6.128 0.050 1.00 74.06 88 PRO A N 1
ATOM 638 C CA . PRO A 1 88 ? -30.067 -4.703 -0.176 1.00 74.06 88 PRO A CA 1
ATOM 639 C C . PRO A 1 88 ? -28.712 -4.273 0.389 1.00 74.06 88 PRO A C 1
ATOM 641 O O . PRO A 1 88 ? -28.415 -4.507 1.565 1.00 74.06 88 PRO A O 1
ATOM 644 N N . ALA A 1 89 ? -27.886 -3.656 -0.459 1.00 70.31 89 ALA A N 1
ATOM 645 C CA . ALA A 1 89 ? -26.560 -3.204 -0.071 1.00 70.31 89 ALA A CA 1
ATOM 646 C C . ALA A 1 89 ? -26.677 -2.272 1.141 1.00 70.31 89 ALA A C 1
ATOM 648 O O . ALA A 1 89 ? -27.254 -1.184 1.060 1.00 70.31 89 ALA A O 1
ATOM 649 N N . LYS A 1 90 ? -26.135 -2.698 2.288 1.00 77.19 90 LYS A N 1
ATOM 650 C CA . LYS A 1 90 ? -26.021 -1.818 3.453 1.00 77.19 90 LYS A CA 1
ATOM 651 C C . LYS A 1 90 ? -25.113 -0.649 3.052 1.00 77.19 90 LYS A C 1
ATOM 653 O O . LYS A 1 90 ? -24.024 -0.902 2.535 1.00 77.19 90 LYS A O 1
ATOM 658 N N . PRO A 1 91 ? -25.518 0.615 3.271 1.00 82.62 91 PRO A N 1
ATOM 659 C CA . PRO A 1 91 ? -24.700 1.754 2.885 1.00 82.62 91 PRO A CA 1
ATOM 660 C C . PRO A 1 91 ? -23.385 1.719 3.666 1.00 82.62 91 PRO A C 1
ATOM 662 O O . PRO A 1 91 ? -23.365 1.842 4.892 1.00 82.62 91 PRO A O 1
ATOM 665 N N . LEU A 1 92 ? -22.279 1.531 2.950 1.00 82.75 92 LEU A N 1
ATOM 666 C CA . LEU A 1 92 ? -20.949 1.585 3.537 1.00 82.75 92 LEU A CA 1
ATOM 667 C C . LEU A 1 92 ? -20.567 3.047 3.754 1.00 82.75 92 LEU A C 1
ATOM 669 O O . LEU A 1 92 ? -20.613 3.863 2.834 1.00 82.75 92 LEU A O 1
ATOM 673 N N . ILE A 1 93 ? -20.183 3.379 4.984 1.00 87.31 93 ILE A N 1
ATOM 674 C CA . ILE A 1 93 ? -19.713 4.717 5.336 1.00 87.31 93 ILE A CA 1
ATOM 675 C C . ILE A 1 93 ? -18.195 4.672 5.415 1.00 87.31 93 ILE A C 1
ATOM 677 O O . ILE A 1 93 ? -17.629 4.007 6.283 1.00 87.31 93 ILE A O 1
ATOM 681 N N . HIS A 1 94 ? -17.532 5.419 4.538 1.00 88.12 94 HIS A N 1
ATOM 682 C CA . HIS A 1 94 ? -16.099 5.638 4.655 1.00 88.12 94 HIS A CA 1
ATOM 683 C C . HIS A 1 94 ? -15.813 6.555 5.853 1.00 88.12 94 HIS A C 1
ATOM 685 O O . HIS A 1 94 ? -16.365 7.655 5.950 1.00 88.12 94 HIS A O 1
ATOM 691 N N . ARG A 1 95 ? -14.949 6.115 6.773 1.00 90.56 95 ARG A N 1
ATOM 692 C CA . ARG A 1 95 ? -14.454 6.935 7.885 1.00 90.56 95 ARG A CA 1
ATOM 693 C C . ARG A 1 95 ? -12.935 6.899 7.934 1.00 90.56 95 ARG A C 1
ATOM 695 O O . ARG A 1 95 ? -12.339 5.830 7.853 1.00 90.56 95 ARG A O 1
ATOM 702 N N . LEU A 1 96 ? -12.338 8.071 8.130 1.00 93.38 96 LEU A N 1
ATOM 703 C CA . LEU A 1 96 ? -10.913 8.208 8.394 1.00 93.38 96 LEU A CA 1
ATOM 704 C C . LEU A 1 96 ? -10.673 8.190 9.907 1.00 93.38 96 LEU A C 1
ATOM 706 O O . LEU A 1 96 ? -11.278 8.972 10.640 1.00 93.38 96 LEU A O 1
ATOM 710 N N . PHE A 1 97 ? -9.779 7.313 10.356 1.00 93.38 97 PHE A N 1
ATOM 711 C CA . PHE A 1 97 ? -9.316 7.258 11.740 1.00 93.38 97 PHE A CA 1
ATOM 712 C C . PHE A 1 97 ? -7.861 7.714 11.795 1.00 93.38 97 PHE A C 1
ATOM 714 O O . PHE A 1 97 ? -6.993 7.097 11.181 1.00 93.38 97 PHE A O 1
ATOM 721 N N . SER A 1 98 ? -7.600 8.787 12.537 1.00 94.12 98 SER A N 1
ATOM 722 C CA . SER A 1 98 ? -6.252 9.321 12.726 1.00 94.12 98 SER A CA 1
ATOM 723 C C . SER A 1 98 ? -5.694 8.869 14.067 1.00 94.12 98 SER A C 1
ATOM 725 O O . SER A 1 98 ? -6.329 9.055 15.104 1.00 94.12 98 SER A O 1
ATOM 727 N N . PHE A 1 99 ? -4.486 8.313 14.047 1.00 94.56 99 PHE A N 1
ATOM 728 C CA . PHE A 1 99 ? -3.772 7.883 15.244 1.00 94.56 99 PHE A CA 1
ATOM 729 C C . PHE A 1 99 ? -2.577 8.813 15.468 1.00 94.56 99 PHE A C 1
ATOM 731 O O . PHE A 1 99 ? -1.665 8.828 14.640 1.00 94.56 99 PHE A O 1
ATOM 738 N N . PRO A 1 100 ? -2.552 9.596 16.562 1.00 97.00 100 PRO A N 1
ATOM 739 C CA . PRO A 1 100 ? -1.364 10.351 16.942 1.00 97.00 100 PRO A CA 1
ATOM 740 C C . PRO A 1 100 ? -0.178 9.415 17.186 1.00 97.00 100 PRO A C 1
ATOM 742 O O . PRO A 1 100 ? -0.365 8.294 17.663 1.00 97.00 100 PRO A O 1
ATOM 745 N N . GLN A 1 101 ? 1.045 9.894 16.940 1.00 97.44 101 GLN A N 1
ATOM 746 C CA . GLN A 1 101 ? 2.259 9.087 17.117 1.00 97.44 101 GLN A CA 1
ATOM 747 C C . GLN A 1 101 ? 2.362 8.489 18.529 1.00 97.44 101 GLN A C 1
ATOM 749 O O . GLN A 1 101 ? 2.667 7.313 18.683 1.00 97.44 101 GLN A O 1
ATOM 754 N N . THR A 1 102 ? 1.992 9.260 19.555 1.00 97.81 102 THR A N 1
ATOM 755 C CA . THR A 1 102 ? 1.970 8.803 20.952 1.00 97.81 102 THR A CA 1
ATOM 756 C C . THR A 1 102 ? 1.068 7.587 21.166 1.00 97.81 102 THR A C 1
ATOM 758 O O . THR A 1 102 ? 1.428 6.675 21.906 1.00 97.81 102 THR A O 1
ATOM 761 N N . LEU A 1 103 ? -0.087 7.538 20.498 1.00 97.06 103 LEU A N 1
ATOM 762 C CA . LEU A 1 103 ? -1.012 6.410 20.576 1.00 97.06 103 LEU A CA 1
ATOM 763 C C . LEU A 1 103 ? -0.482 5.199 19.798 1.00 97.06 103 LEU A C 1
ATOM 765 O O . LEU A 1 103 ? -0.599 4.069 20.269 1.00 97.06 103 LEU A O 1
ATOM 769 N N . VAL A 1 104 ? 0.134 5.426 18.634 1.00 97.44 104 VAL A N 1
ATOM 770 C CA . VAL A 1 104 ? 0.800 4.367 17.856 1.00 97.44 104 VAL A CA 1
ATOM 771 C C . VAL A 1 104 ? 1.902 3.703 18.684 1.00 97.44 104 VAL A C 1
ATOM 773 O O . VAL A 1 104 ? 1.977 2.473 18.740 1.00 97.44 104 VAL A O 1
ATOM 776 N N . ASP A 1 105 ? 2.709 4.502 19.382 1.00 97.19 105 ASP A N 1
ATOM 777 C CA . ASP A 1 105 ? 3.786 4.012 20.240 1.00 97.19 105 ASP A CA 1
ATOM 778 C C . ASP A 1 105 ? 3.240 3.223 21.435 1.00 97.19 105 ASP A C 1
ATOM 780 O O . ASP A 1 105 ? 3.758 2.151 21.744 1.00 97.19 105 ASP A O 1
ATOM 784 N N . GLN A 1 106 ? 2.147 3.682 22.055 1.00 96.94 106 GLN A N 1
ATOM 785 C CA . GLN A 1 106 ? 1.464 2.947 23.127 1.00 96.94 106 GLN A CA 1
ATOM 786 C C . GLN A 1 106 ? 0.912 1.598 22.650 1.00 96.94 106 GLN A C 1
ATOM 788 O O . GLN A 1 106 ? 1.107 0.586 23.325 1.00 96.94 106 GLN A O 1
ATOM 793 N N . ILE A 1 107 ? 0.261 1.552 21.481 1.00 95.69 107 ILE A N 1
ATOM 794 C CA . ILE A 1 107 ? -0.262 0.304 20.897 1.00 95.69 107 ILE A CA 1
ATOM 795 C C . ILE A 1 107 ? 0.885 -0.673 20.620 1.00 95.69 107 ILE A C 1
ATOM 797 O O . ILE A 1 107 ? 0.799 -1.856 20.968 1.00 95.69 107 ILE A O 1
ATOM 801 N N . LYS A 1 108 ? 1.974 -0.186 20.018 1.00 95.62 108 LYS A N 1
ATOM 802 C CA . LYS A 1 108 ? 3.156 -1.001 19.723 1.00 95.62 108 LYS A CA 1
ATOM 803 C C . LYS A 1 108 ? 3.837 -1.498 20.996 1.00 95.62 108 LYS A C 1
ATOM 805 O O . LYS A 1 108 ? 4.220 -2.667 21.053 1.00 95.62 108 LYS A O 1
ATOM 810 N N . LEU A 1 109 ? 3.968 -0.644 22.010 1.00 94.94 109 LEU A N 1
ATOM 811 C CA . LEU A 1 109 ? 4.535 -1.006 23.307 1.00 94.94 109 LEU A CA 1
ATOM 812 C C . LEU A 1 109 ? 3.696 -2.099 23.979 1.00 94.94 109 LEU A C 1
ATOM 814 O O . LEU A 1 109 ? 4.239 -3.142 24.327 1.00 94.94 109 LEU A O 1
ATOM 818 N N . ALA A 1 110 ? 2.378 -1.905 24.078 1.00 93.25 110 ALA A N 1
ATOM 819 C CA . ALA A 1 110 ? 1.468 -2.869 24.694 1.00 93.25 110 ALA A CA 1
ATOM 820 C C . ALA A 1 110 ? 1.482 -4.232 23.977 1.00 93.25 110 ALA A C 1
ATOM 822 O O . ALA A 1 110 ? 1.501 -5.273 24.629 1.00 93.25 110 ALA A O 1
ATOM 823 N N . THR A 1 111 ? 1.531 -4.231 22.640 1.00 91.31 111 THR A N 1
ATOM 824 C CA . THR A 1 111 ? 1.605 -5.464 21.830 1.00 91.31 111 THR A CA 1
ATOM 825 C C . THR A 1 111 ? 2.894 -6.242 22.100 1.00 91.31 111 THR A C 1
ATOM 827 O O . THR A 1 111 ? 2.877 -7.464 22.199 1.00 91.31 111 THR A O 1
ATOM 830 N N . ASN A 1 112 ? 4.018 -5.538 22.250 1.00 91.06 112 ASN A N 1
ATOM 831 C CA . ASN A 1 112 ? 5.322 -6.158 22.483 1.00 91.06 112 ASN A CA 1
ATOM 832 C C . ASN A 1 112 ? 5.578 -6.546 23.947 1.00 91.06 112 ASN A C 1
ATOM 834 O O . ASN A 1 112 ? 6.447 -7.373 24.206 1.00 91.06 112 ASN A O 1
ATOM 838 N N . GLN A 1 113 ? 4.847 -5.964 24.901 1.00 89.38 113 GLN A N 1
ATOM 839 C CA . GLN A 1 113 ? 4.919 -6.331 26.320 1.00 89.38 113 GLN A CA 1
ATOM 840 C C . GLN A 1 113 ? 4.130 -7.600 26.651 1.00 89.38 113 GLN A C 1
ATOM 842 O O . GLN A 1 113 ? 4.469 -8.286 27.611 1.00 89.38 113 GLN A O 1
ATOM 847 N N . ASN A 1 114 ? 3.095 -7.911 25.870 1.00 80.94 114 ASN A N 1
ATOM 848 C CA . ASN A 1 114 ? 2.270 -9.100 26.054 1.00 80.94 114 ASN A CA 1
ATOM 849 C C . ASN A 1 114 ? 2.195 -9.919 24.750 1.00 80.94 114 ASN A C 1
ATOM 851 O O . ASN A 1 114 ? 1.130 -9.986 24.128 1.00 80.94 114 ASN A O 1
ATOM 855 N N . PRO A 1 115 ? 3.328 -10.481 24.282 1.00 70.69 115 PRO A N 1
ATOM 856 C CA . PRO A 1 115 ? 3.318 -11.365 23.127 1.00 70.69 115 PRO A CA 1
ATOM 857 C C . PRO A 1 115 ? 2.493 -12.613 23.464 1.00 70.69 115 PRO A C 1
ATOM 859 O O . PRO A 1 115 ? 2.619 -13.162 24.557 1.00 70.69 115 PRO A O 1
ATOM 862 N N . ASN A 1 116 ? 1.639 -13.054 22.535 1.00 64.25 116 ASN A N 1
ATOM 863 C CA . ASN A 1 116 ? 0.887 -14.297 22.697 1.00 64.25 116 ASN A CA 1
ATOM 864 C C . ASN A 1 116 ? 1.873 -15.444 23.011 1.00 64.25 116 ASN A C 1
ATOM 866 O O . ASN A 1 116 ? 2.800 -15.642 22.222 1.00 64.25 116 ASN A O 1
ATOM 870 N N . PRO A 1 117 ? 1.717 -16.181 24.128 1.00 55.41 117 PRO A N 1
ATOM 871 C CA . PRO A 1 117 ? 2.639 -17.255 24.492 1.00 55.41 117 PRO A CA 1
ATOM 872 C C . PRO A 1 117 ? 2.605 -18.445 23.524 1.00 55.41 117 PRO A C 1
ATOM 874 O O . PRO A 1 117 ? 3.543 -19.235 23.544 1.00 55.41 117 PRO A O 1
ATOM 877 N N . ASN A 1 118 ? 1.578 -18.552 22.669 1.00 51.38 118 ASN A N 1
ATOM 878 C CA . ASN A 1 118 ? 1.503 -19.551 21.602 1.00 51.38 118 ASN A CA 1
ATOM 879 C C . ASN A 1 118 ? 1.564 -18.853 20.224 1.00 51.38 118 ASN A C 1
ATOM 881 O O . ASN A 1 118 ? 0.533 -18.388 19.729 1.00 51.38 118 ASN A O 1
ATOM 885 N N . PRO A 1 119 ? 2.760 -18.677 19.626 1.00 52.84 119 PRO A N 1
ATOM 886 C CA . PRO A 1 119 ? 2.907 -18.063 18.299 1.00 52.84 119 PRO A CA 1
ATOM 887 C C . PRO A 1 119 ? 2.342 -18.948 17.178 1.00 52.84 119 PRO A C 1
ATOM 889 O O . PRO A 1 119 ? 1.970 -18.451 16.118 1.00 52.84 119 PRO A O 1
ATOM 892 N N . GLU A 1 120 ? 2.250 -20.240 17.454 1.00 50.12 120 GLU A N 1
ATOM 893 C CA . GLU A 1 120 ? 1.699 -21.293 16.624 1.00 50.12 120 GLU A CA 1
ATOM 894 C C . GLU A 1 120 ? 0.281 -21.589 17.136 1.00 50.12 120 GLU A C 1
ATOM 896 O O . GLU A 1 120 ? 0.062 -21.793 18.333 1.00 50.12 120 GLU A O 1
ATOM 901 N N . GLY A 1 121 ? -0.720 -21.488 16.258 1.00 50.53 121 GLY A N 1
ATOM 902 C CA . GLY A 1 121 ? -2.117 -21.758 16.604 1.00 50.53 121 GLY A CA 1
ATOM 903 C C . GLY A 1 121 ? -2.320 -23.189 17.128 1.00 50.53 121 GLY A C 1
ATOM 904 O O . GLY A 1 121 ? -1.400 -24.004 17.059 1.00 50.53 121 GLY A O 1
ATOM 905 N N . PRO A 1 122 ? -3.521 -23.529 17.632 1.00 52.03 122 PRO A N 1
ATOM 906 C CA . PRO A 1 122 ? -3.811 -24.858 18.185 1.00 52.03 122 PRO A CA 1
ATOM 907 C C . PRO A 1 122 ? -3.566 -26.029 17.211 1.00 52.03 122 PRO A C 1
ATOM 909 O O . PRO A 1 122 ? -3.402 -27.151 17.675 1.00 52.03 122 PRO A O 1
ATOM 912 N N . ASP A 1 123 ? -3.474 -25.761 15.903 1.00 51.03 123 ASP A N 1
ATOM 913 C CA . ASP A 1 123 ? -3.369 -26.764 14.832 1.00 51.03 123 ASP A CA 1
ATOM 914 C C . ASP A 1 123 ? -1.989 -26.804 14.143 1.00 51.03 123 ASP A C 1
ATOM 916 O O . ASP A 1 123 ? -1.861 -27.278 13.015 1.00 51.03 123 ASP A O 1
ATOM 920 N N . SER A 1 124 ? -0.948 -26.258 14.774 1.00 49.09 124 SER A N 1
ATOM 921 C CA . SER A 1 124 ? 0.398 -26.234 14.182 1.00 49.09 124 SER A CA 1
ATOM 922 C C . SER A 1 124 ? 1.074 -27.594 14.378 1.00 49.09 124 SER A C 1
ATOM 924 O O . SER A 1 124 ? 1.266 -28.031 15.513 1.00 49.09 124 SER A O 1
ATOM 926 N N . GLU A 1 125 ? 1.408 -28.282 13.283 1.00 51.00 125 GLU A N 1
ATOM 927 C CA . GLU A 1 125 ? 2.208 -29.510 13.337 1.00 51.00 125 GLU A CA 1
ATOM 928 C C . GLU A 1 125 ? 3.610 -29.209 13.898 1.00 51.00 125 GLU A C 1
ATOM 930 O O . GLU A 1 125 ? 4.169 -28.153 13.594 1.00 51.00 125 GLU A O 1
ATOM 935 N N . PRO A 1 126 ? 4.197 -30.109 14.707 1.00 42.53 126 PRO A N 1
ATOM 936 C CA . PRO A 1 126 ? 5.516 -29.889 15.288 1.00 42.53 126 PRO A CA 1
ATOM 937 C C . PRO A 1 126 ? 6.580 -29.753 14.189 1.00 42.53 126 PRO A C 1
ATOM 939 O O . PRO A 1 126 ? 6.810 -30.681 13.412 1.00 42.53 126 PRO A O 1
ATOM 942 N N . GLU A 1 127 ? 7.243 -28.594 14.143 1.00 51.94 127 GLU A N 1
ATOM 943 C CA . GLU A 1 127 ? 8.418 -28.353 13.299 1.00 51.94 127 GLU A CA 1
ATOM 944 C C . GLU A 1 127 ? 9.493 -29.435 13.552 1.00 51.94 127 GLU A C 1
ATOM 946 O O . GLU A 1 127 ? 9.758 -29.782 14.710 1.00 51.94 127 GLU A O 1
ATOM 951 N N . PRO A 1 128 ? 10.143 -29.977 12.503 1.00 46.28 128 PRO A N 1
ATOM 952 C CA . PRO A 1 128 ? 11.216 -30.949 12.669 1.00 46.28 128 PRO A CA 1
ATOM 953 C C . PRO A 1 128 ? 12.384 -30.318 13.435 1.00 46.28 128 PRO A C 1
ATOM 955 O O . PRO A 1 128 ? 12.835 -29.220 13.106 1.00 46.28 128 PRO A O 1
ATOM 958 N N . GLU A 1 129 ? 12.867 -31.040 14.449 1.00 45.72 129 GLU A N 1
ATOM 959 C CA . GLU A 1 129 ? 13.935 -30.647 15.373 1.00 45.72 129 GLU A CA 1
ATOM 960 C C . GLU A 1 129 ? 15.145 -30.042 14.632 1.00 45.72 129 GLU A C 1
ATOM 962 O O . GLU A 1 129 ? 15.993 -30.753 14.091 1.00 45.72 129 GLU A O 1
ATOM 967 N N . ARG A 1 130 ? 15.235 -28.707 14.596 1.00 46.34 130 ARG A N 1
ATOM 968 C CA . ARG A 1 130 ? 16.453 -27.992 14.199 1.00 46.34 130 ARG A CA 1
ATOM 969 C C . ARG A 1 130 ? 17.364 -27.837 15.418 1.00 46.34 130 ARG A C 1
ATOM 971 O O . ARG A 1 130 ? 16.897 -27.551 16.518 1.00 46.34 130 ARG A O 1
ATOM 978 N N . GLU A 1 131 ? 18.660 -28.055 15.194 1.00 51.06 131 GLU A N 1
ATOM 979 C CA . GLU A 1 131 ? 19.759 -27.957 16.166 1.00 51.06 131 GLU A CA 1
ATOM 980 C C . GLU A 1 131 ? 19.710 -26.682 17.036 1.00 51.06 131 GLU A C 1
ATOM 982 O O . GLU A 1 131 ? 19.134 -25.679 16.614 1.00 51.06 131 GLU A O 1
ATOM 987 N N . PRO A 1 132 ? 20.300 -26.692 18.253 1.00 44.56 132 PRO A N 1
ATOM 988 C CA . PRO A 1 132 ? 20.034 -25.694 19.286 1.00 44.56 132 PRO A CA 1
ATOM 989 C C . PRO A 1 132 ? 20.564 -24.312 18.893 1.00 44.56 132 PRO A C 1
ATOM 991 O O . PRO A 1 132 ? 21.687 -23.930 19.226 1.00 44.56 132 PRO A O 1
ATOM 994 N N . GLU A 1 133 ? 19.725 -23.529 18.219 1.00 52.38 133 GLU A N 1
ATOM 995 C CA . GLU A 1 133 ? 19.949 -22.106 18.039 1.00 52.38 133 GLU A CA 1
ATOM 996 C C . GLU A 1 133 ? 19.985 -21.453 19.427 1.00 52.38 133 GLU A C 1
ATOM 998 O O . GLU A 1 133 ? 19.106 -21.634 20.278 1.00 52.38 133 GLU A O 1
ATOM 1003 N N . THR A 1 134 ? 21.061 -20.712 19.681 1.00 46.47 134 THR A N 1
ATOM 1004 C CA . THR A 1 134 ? 21.206 -19.813 20.823 1.00 46.47 134 THR A CA 1
ATOM 1005 C C . THR A 1 134 ? 19.885 -19.075 21.048 1.00 46.47 134 THR A C 1
ATOM 1007 O O . THR A 1 134 ? 19.339 -18.505 20.109 1.00 46.47 134 THR A O 1
ATOM 1010 N N . LYS A 1 135 ? 19.332 -19.116 22.275 1.00 53.78 135 LYS A N 1
ATOM 1011 C CA . LYS A 1 135 ? 18.043 -18.490 22.642 1.00 53.78 135 LYS A CA 1
ATOM 1012 C C . LYS A 1 135 ? 18.091 -16.972 22.431 1.00 53.78 135 LYS A C 1
ATOM 1014 O O . LYS A 1 135 ? 18.260 -16.192 23.371 1.00 53.78 135 LYS A O 1
ATOM 1019 N N . THR A 1 136 ? 17.966 -16.547 21.184 1.00 59.91 136 THR A N 1
ATOM 1020 C CA . THR A 1 136 ? 17.860 -15.155 20.782 1.00 59.91 136 THR A CA 1
ATOM 1021 C C . THR A 1 136 ? 16.473 -14.694 21.199 1.00 59.91 136 THR A C 1
ATOM 1023 O O . THR A 1 136 ? 15.482 -15.373 20.939 1.00 59.91 136 THR A O 1
ATOM 1026 N N . LYS A 1 137 ? 16.383 -13.565 21.910 1.00 63.59 137 LYS A N 1
ATOM 1027 C CA . LYS A 1 137 ? 15.082 -13.007 22.304 1.00 63.59 137 LYS A CA 1
ATOM 1028 C C . LYS A 1 137 ? 14.204 -12.843 21.052 1.00 63.59 137 LYS A C 1
ATOM 1030 O O . LYS A 1 137 ? 14.727 -12.379 20.035 1.00 63.59 137 LYS A O 1
ATOM 1035 N N . PRO A 1 138 ? 12.902 -13.179 21.115 1.00 76.00 138 PRO A N 1
ATOM 1036 C CA . PRO A 1 138 ? 12.016 -13.033 19.970 1.00 76.00 138 PRO A CA 1
ATOM 1037 C C . PRO A 1 138 ? 12.021 -11.581 19.484 1.00 76.00 138 PRO A C 1
ATOM 1039 O O . PRO A 1 138 ? 11.997 -10.636 20.279 1.00 76.00 138 PRO A O 1
ATOM 1042 N N . LYS A 1 139 ? 12.096 -11.404 18.162 1.00 86.75 139 LYS A N 1
ATOM 1043 C CA . LYS A 1 139 ? 12.101 -10.083 17.529 1.00 86.75 139 LYS A CA 1
ATOM 1044 C C . LYS A 1 139 ? 10.777 -9.365 17.837 1.00 86.75 139 LYS A C 1
ATOM 1046 O O . LYS A 1 139 ? 9.723 -9.975 17.664 1.00 86.75 139 LYS A O 1
ATOM 1051 N N . PRO A 1 140 ? 10.796 -8.081 18.243 1.00 90.94 140 PRO A N 1
ATOM 1052 C CA . PRO A 1 140 ? 9.567 -7.347 18.515 1.00 90.94 140 PRO A CA 1
ATOM 1053 C C . PRO A 1 140 ? 8.725 -7.162 17.246 1.00 90.94 140 PRO A C 1
ATOM 1055 O O . PRO A 1 140 ? 9.254 -6.962 16.146 1.00 90.94 140 PRO A O 1
ATOM 1058 N N . PHE A 1 141 ? 7.406 -7.153 17.415 1.00 93.00 141 PHE A N 1
ATOM 1059 C CA . PHE A 1 141 ? 6.436 -6.813 16.387 1.00 93.00 141 PHE A CA 1
ATOM 1060 C C . PHE A 1 141 ? 6.633 -5.382 15.875 1.00 93.00 141 PHE A C 1
ATOM 1062 O O . PHE A 1 141 ? 6.817 -4.416 16.629 1.00 93.00 141 PHE A O 1
ATOM 1069 N N . SER A 1 142 ? 6.535 -5.246 14.555 1.00 94.75 142 SER A N 1
ATOM 1070 C CA . SER A 1 142 ? 6.544 -3.963 13.857 1.00 94.75 142 SER A CA 1
ATOM 1071 C C . SER A 1 142 ? 5.323 -3.105 14.205 1.00 94.75 142 SER A C 1
ATOM 1073 O O . SER A 1 142 ? 4.309 -3.580 14.725 1.00 94.75 142 SER A O 1
ATOM 1075 N N . THR A 1 143 ? 5.404 -1.814 13.872 1.00 95.81 143 THR A N 1
ATOM 1076 C CA . THR A 1 143 ? 4.265 -0.892 13.979 1.00 95.81 143 THR A CA 1
ATOM 1077 C C . THR A 1 143 ? 3.085 -1.372 13.130 1.00 95.81 143 THR A C 1
ATOM 1079 O O . THR A 1 143 ? 1.958 -1.369 13.611 1.00 95.81 143 THR A O 1
ATOM 1082 N N . PHE A 1 144 ? 3.351 -1.854 11.908 1.00 94.81 144 PHE A N 1
ATOM 1083 C CA . PHE A 1 144 ? 2.332 -2.402 11.011 1.00 94.81 144 PHE A CA 1
ATOM 1084 C C . PHE A 1 144 ? 1.604 -3.600 11.633 1.00 94.81 144 PHE A C 1
ATOM 1086 O O . PHE A 1 144 ? 0.380 -3.600 11.695 1.00 94.81 144 PHE A O 1
ATOM 1093 N N . GLN A 1 145 ? 2.344 -4.579 12.164 1.00 94.00 145 GLN A N 1
ATOM 1094 C CA . GLN A 1 145 ? 1.751 -5.747 12.830 1.00 94.00 145 GLN A CA 1
ATOM 1095 C C . GLN A 1 145 ? 0.927 -5.342 14.059 1.00 94.00 145 GLN A C 1
ATOM 1097 O O . GLN A 1 145 ? -0.201 -5.799 14.223 1.00 94.00 145 GLN A O 1
ATOM 1102 N N . SER A 1 146 ? 1.466 -4.449 14.896 1.00 94.94 146 SER A N 1
ATOM 1103 C CA . SER A 1 146 ? 0.802 -4.017 16.133 1.00 94.94 146 SER A CA 1
ATOM 1104 C C . SER A 1 146 ? -0.495 -3.253 15.850 1.00 94.94 146 SER A C 1
ATOM 1106 O O . SER A 1 146 ? -1.536 -3.536 16.445 1.00 94.94 146 SER A O 1
ATOM 1108 N N . LEU A 1 147 ? -0.456 -2.303 14.911 1.00 95.56 147 LEU A N 1
ATOM 1109 C CA . LEU A 1 147 ? -1.628 -1.513 14.538 1.00 95.56 147 LEU A CA 1
ATOM 1110 C C . LEU A 1 147 ? -2.645 -2.346 13.746 1.00 95.56 147 LEU A C 1
ATOM 1112 O O . LEU A 1 147 ? -3.840 -2.242 14.009 1.00 95.56 147 LEU A O 1
ATOM 1116 N N . GLY A 1 148 ? -2.186 -3.214 12.841 1.00 94.69 148 GLY A N 1
ATOM 1117 C CA . GLY A 1 148 ? -3.042 -4.134 12.090 1.00 94.69 148 GLY A CA 1
ATOM 1118 C C . GLY A 1 148 ? -3.824 -5.070 13.013 1.00 94.69 148 GLY A C 1
ATOM 1119 O O . GLY A 1 148 ? -5.047 -5.147 12.914 1.00 94.69 148 GLY A O 1
ATOM 1120 N N . ALA A 1 149 ? -3.152 -5.688 13.990 1.00 93.19 149 ALA A N 1
ATOM 1121 C CA . ALA A 1 149 ? -3.806 -6.517 15.001 1.00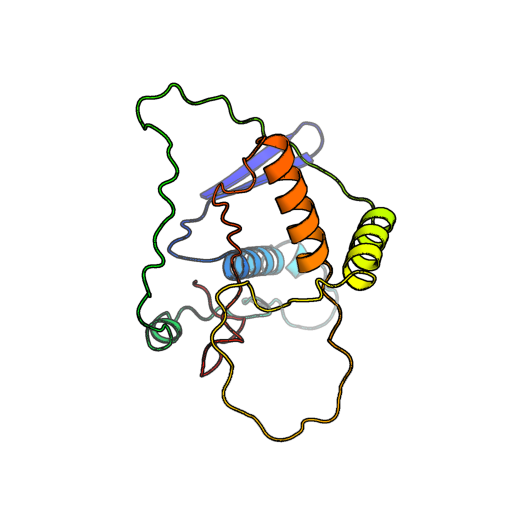 93.19 149 ALA A CA 1
ATOM 1122 C C . ALA A 1 149 ? -4.799 -5.712 15.860 1.00 93.19 149 ALA A C 1
ATOM 1124 O O . ALA A 1 149 ? -5.909 -6.175 16.135 1.00 93.19 149 ALA A O 1
ATOM 1125 N N . HIS A 1 150 ? -4.436 -4.488 16.261 1.00 93.75 150 HIS A N 1
ATOM 1126 C CA . HIS A 1 150 ? -5.335 -3.600 17.000 1.00 93.75 150 HIS A CA 1
ATOM 1127 C C . HIS A 1 150 ? -6.612 -3.283 16.204 1.00 93.75 150 HIS A C 1
ATOM 1129 O O . HIS A 1 150 ? -7.720 -3.408 16.735 1.00 93.75 150 HIS A O 1
ATOM 1135 N N . MET A 1 151 ? -6.464 -2.919 14.927 1.00 94.75 151 MET A N 1
ATOM 1136 C CA . MET A 1 151 ? -7.581 -2.625 14.030 1.00 94.75 151 MET A CA 1
ATOM 1137 C C . MET A 1 151 ? -8.449 -3.856 13.785 1.00 94.75 151 MET A C 1
ATOM 1139 O O . MET A 1 151 ? -9.669 -3.761 13.903 1.00 94.75 151 MET A O 1
ATOM 1143 N N . TRP A 1 152 ? -7.852 -5.017 13.514 1.00 94.00 152 TRP A N 1
ATOM 1144 C CA . TRP A 1 152 ? -8.603 -6.249 13.278 1.00 94.00 152 TRP A CA 1
ATOM 1145 C C . TRP A 1 152 ? -9.457 -6.633 14.491 1.00 94.00 152 TRP A C 1
ATOM 1147 O O . TRP A 1 152 ? -10.654 -6.882 14.348 1.00 94.00 152 TRP A O 1
ATOM 1157 N N . ARG A 1 153 ? -8.898 -6.545 15.707 1.00 92.06 153 ARG A N 1
ATOM 1158 C CA . ARG A 1 153 ? -9.653 -6.752 16.955 1.00 92.06 153 ARG A CA 1
ATOM 1159 C C . ARG A 1 153 ? -10.773 -5.730 17.147 1.00 92.06 153 ARG A C 1
ATOM 1161 O O . ARG A 1 153 ? -11.837 -6.070 17.662 1.00 92.06 153 ARG A O 1
ATOM 1168 N N . ALA A 1 154 ? -10.550 -4.465 16.789 1.00 93.31 154 ALA A N 1
ATOM 1169 C CA . ALA A 1 154 ? -11.590 -3.440 16.852 1.00 93.31 154 ALA A CA 1
ATOM 1170 C C . ALA A 1 154 ? -12.732 -3.729 15.863 1.00 93.31 154 ALA A C 1
ATOM 1172 O O . ALA A 1 154 ? -13.895 -3.648 16.253 1.00 93.31 154 ALA A O 1
ATOM 1173 N N . VAL A 1 155 ? -12.408 -4.140 14.634 1.00 92.38 155 VAL A N 1
ATOM 1174 C CA . VAL A 1 155 ? -13.386 -4.519 13.602 1.00 92.38 155 VAL A CA 1
ATOM 1175 C C . VAL A 1 155 ? -14.174 -5.762 14.012 1.00 92.38 155 VAL A C 1
ATOM 1177 O O . VAL A 1 155 ? -15.398 -5.741 13.926 1.00 92.38 155 VAL A O 1
ATOM 1180 N N . ALA A 1 156 ? -13.511 -6.808 14.514 1.00 91.06 156 ALA A N 1
ATOM 1181 C CA . ALA A 1 156 ? -14.174 -8.019 14.999 1.00 91.06 156 ALA A CA 1
ATOM 1182 C C . ALA A 1 156 ? -15.183 -7.706 16.119 1.00 91.06 156 ALA A C 1
ATOM 1184 O O . ALA A 1 156 ? -16.337 -8.124 16.056 1.00 91.06 156 ALA A O 1
ATOM 1185 N N . ARG A 1 157 ? -14.791 -6.873 17.097 1.00 92.31 157 ARG A N 1
ATOM 1186 C CA . ARG A 1 157 ? -15.696 -6.419 18.168 1.00 92.31 157 ARG A CA 1
ATOM 1187 C C . ARG A 1 157 ? -16.856 -5.577 17.647 1.00 92.31 157 ARG A C 1
ATOM 1189 O O . ARG A 1 157 ? -17.980 -5.773 18.087 1.00 92.31 157 ARG A O 1
ATOM 1196 N N . ALA A 1 158 ? -16.603 -4.659 16.713 1.00 91.81 158 ALA A N 1
ATOM 1197 C CA . ALA A 1 158 ? -17.649 -3.818 16.131 1.00 91.81 158 ALA A CA 1
ATOM 1198 C C . ALA A 1 158 ? -18.656 -4.618 15.287 1.00 91.81 158 ALA A C 1
ATOM 1200 O O . ALA A 1 158 ? -19.814 -4.221 15.184 1.00 91.81 158 ALA A O 1
ATOM 1201 N N . ARG A 1 159 ? -18.223 -5.741 14.698 1.00 89.25 159 ARG A N 1
ATOM 1202 C CA . ARG A 1 159 ? -19.090 -6.695 13.991 1.00 89.25 159 ARG A CA 1
ATOM 1203 C C . ARG A 1 159 ? -19.870 -7.614 14.935 1.00 89.25 159 ARG A C 1
ATOM 1205 O O . ARG A 1 159 ? -20.845 -8.204 14.493 1.00 89.25 159 ARG A O 1
ATOM 1212 N N . GLY A 1 160 ? -19.466 -7.714 16.205 1.00 91.19 160 GLY A N 1
ATOM 1213 C CA . GLY A 1 160 ? -20.087 -8.617 17.173 1.00 91.19 160 GLY A CA 1
ATOM 1214 C C . GLY A 1 160 ? -19.871 -10.093 16.838 1.00 91.19 160 GLY A C 1
ATOM 1215 O O . GLY A 1 160 ? -20.772 -10.885 17.090 1.00 91.19 160 GLY A O 1
ATOM 1216 N N . LEU A 1 161 ? -18.716 -10.437 16.247 1.00 89.56 161 LEU A N 1
ATOM 1217 C CA . LEU A 1 161 ? -18.410 -11.814 15.838 1.00 89.56 161 LEU A CA 1
ATOM 1218 C C . LEU A 1 161 ? -18.446 -12.767 17.040 1.00 89.56 161 LEU A C 1
ATOM 1220 O O . LEU A 1 161 ? -17.972 -12.409 18.127 1.00 89.56 161 LEU A O 1
ATOM 1224 N N . ALA A 1 162 ? -18.978 -13.974 16.835 1.00 89.56 162 ALA A N 1
ATOM 1225 C CA . ALA A 1 162 ? -18.946 -15.025 17.851 1.00 89.56 162 ALA A CA 1
ATOM 1226 C C . ALA A 1 162 ? -17.513 -15.552 18.068 1.00 89.56 162 ALA A C 1
ATOM 1228 O O . ALA A 1 162 ? -16.619 -15.335 17.251 1.00 89.56 162 ALA A O 1
ATOM 1229 N N . ALA A 1 163 ? -17.272 -16.234 19.192 1.00 86.81 163 ALA A N 1
ATOM 1230 C CA . ALA A 1 163 ? -15.933 -16.718 19.547 1.00 86.81 163 ALA A CA 1
ATOM 1231 C C . ALA A 1 163 ? -15.395 -17.792 18.581 1.00 86.81 163 ALA A C 1
ATOM 1233 O O . ALA A 1 163 ? -14.183 -17.939 18.443 1.00 86.81 163 ALA A O 1
ATOM 1234 N N . ASP A 1 164 ? -16.296 -18.525 17.934 1.00 88.44 164 ASP A N 1
ATOM 1235 C CA . ASP A 1 164 ? -16.055 -19.591 16.962 1.00 88.44 164 ASP A CA 1
ATOM 1236 C C . ASP A 1 164 ? -16.227 -19.129 15.503 1.00 88.44 164 ASP A C 1
ATOM 1238 O O . ASP A 1 164 ? -16.028 -19.910 14.573 1.00 88.44 164 ASP A O 1
ATOM 1242 N N . GLU A 1 165 ? -16.576 -17.859 15.279 1.00 86.31 165 GLU A N 1
ATOM 1243 C CA . GLU A 1 165 ? -16.782 -17.322 13.938 1.00 86.31 165 GLU A CA 1
ATOM 1244 C C . GLU A 1 165 ? -15.445 -17.013 13.251 1.00 86.31 165 GLU A C 1
ATOM 1246 O O . GLU A 1 165 ? -14.618 -16.236 13.741 1.00 86.31 165 GLU A O 1
ATOM 1251 N N . LEU A 1 166 ? -15.237 -17.605 12.071 1.00 85.88 166 LEU A N 1
ATOM 1252 C CA . LEU A 1 166 ? -14.029 -17.395 11.280 1.00 85.88 166 LEU A CA 1
ATOM 1253 C C . LEU A 1 166 ? -13.944 -15.942 10.790 1.00 85.88 166 LEU A C 1
ATOM 1255 O O . LEU A 1 166 ? -14.851 -15.422 10.141 1.00 85.88 166 LEU A O 1
ATOM 1259 N N . THR A 1 167 ? -12.795 -15.306 11.010 1.00 86.69 167 THR A N 1
ATOM 1260 C CA . THR A 1 167 ? -12.467 -14.005 10.422 1.00 86.69 167 THR A CA 1
ATOM 1261 C C . THR A 1 167 ? -11.123 -14.067 9.708 1.00 86.69 167 THR A C 1
ATOM 1263 O O . THR A 1 167 ? -10.188 -14.713 10.173 1.00 86.69 167 THR A O 1
ATOM 1266 N N . VAL A 1 168 ? -11.025 -13.391 8.563 1.00 87.00 168 VAL A N 1
ATOM 1267 C CA . VAL A 1 168 ? -9.811 -13.338 7.743 1.00 87.00 168 VAL A CA 1
ATOM 1268 C C . VAL A 1 168 ? -9.282 -11.908 7.720 1.00 87.00 168 VAL A C 1
ATOM 1270 O O . VAL A 1 168 ? -10.028 -10.963 7.458 1.00 87.00 168 VAL A O 1
ATOM 1273 N N . PHE A 1 169 ? -7.982 -11.756 7.967 1.00 87.44 169 PHE A N 1
ATOM 1274 C CA . PHE A 1 169 ? -7.259 -10.498 7.810 1.00 87.44 169 PHE A CA 1
ATOM 1275 C C . PHE A 1 169 ? -6.250 -10.630 6.672 1.00 87.44 169 PHE A C 1
ATOM 1277 O O . PHE A 1 169 ? -5.173 -11.198 6.839 1.00 87.44 169 PHE A O 1
ATOM 1284 N N . ALA A 1 170 ? -6.625 -10.130 5.496 1.00 88.94 170 ALA A N 1
ATOM 1285 C CA . ALA A 1 170 ? -5.776 -10.163 4.314 1.00 88.94 170 ALA A CA 1
ATOM 1286 C C . ALA A 1 170 ? -4.807 -8.972 4.304 1.00 88.94 170 ALA A C 1
ATOM 1288 O O . ALA A 1 170 ? -5.206 -7.824 4.514 1.00 88.94 170 ALA A O 1
ATOM 1289 N N . VAL A 1 171 ? -3.536 -9.249 4.016 1.00 89.12 171 VAL A N 1
ATOM 1290 C CA . VAL A 1 171 ? -2.488 -8.240 3.836 1.00 89.12 171 VAL A CA 1
ATOM 1291 C C . VAL A 1 171 ? -1.831 -8.459 2.482 1.00 89.12 171 VAL A C 1
ATOM 1293 O O . VAL A 1 171 ? -1.391 -9.563 2.176 1.00 89.12 171 VAL A O 1
ATOM 1296 N N . PHE A 1 172 ? -1.723 -7.393 1.695 1.00 89.69 172 PHE A N 1
ATOM 1297 C CA . PHE A 1 172 ? -0.933 -7.389 0.469 1.00 89.69 172 PHE A CA 1
ATOM 1298 C C . PHE A 1 172 ? 0.516 -7.035 0.797 1.00 89.69 172 PHE A C 1
ATOM 1300 O O . PHE A 1 172 ? 0.779 -6.109 1.568 1.00 89.69 172 PHE A O 1
ATOM 1307 N N . ALA A 1 173 ? 1.459 -7.772 0.221 1.00 91.06 173 ALA A N 1
ATOM 1308 C CA . ALA A 1 173 ? 2.880 -7.612 0.483 1.00 91.06 173 ALA A CA 1
ATOM 1309 C C . ALA A 1 173 ? 3.635 -7.387 -0.826 1.00 91.06 173 ALA A C 1
ATOM 1311 O O . ALA A 1 173 ? 3.363 -8.052 -1.818 1.00 91.06 173 ALA A O 1
ATOM 1312 N N . ASP A 1 174 ? 4.610 -6.476 -0.813 1.00 92.56 174 ASP A N 1
ATOM 1313 C CA . ASP A 1 174 ? 5.561 -6.360 -1.918 1.00 92.56 174 ASP A CA 1
ATOM 1314 C C . ASP A 1 174 ? 6.481 -7.588 -1.937 1.00 92.56 174 ASP A C 1
ATOM 1316 O O . ASP A 1 174 ? 7.242 -7.835 -0.993 1.00 92.56 174 ASP A O 1
ATOM 1320 N N . CYS A 1 175 ? 6.381 -8.383 -2.995 1.00 91.69 175 CYS A N 1
ATOM 1321 C CA . CYS A 1 175 ? 7.118 -9.632 -3.131 1.00 91.69 175 CYS A CA 1
ATOM 1322 C C . CYS A 1 175 ? 8.434 -9.481 -3.900 1.00 91.69 175 CYS A C 1
ATOM 1324 O O . CYS A 1 175 ? 9.191 -10.447 -3.947 1.00 91.69 175 CYS A O 1
ATOM 1326 N N . ARG A 1 176 ? 8.766 -8.298 -4.443 1.00 91.94 176 ARG A N 1
ATOM 1327 C CA . ARG A 1 176 ? 9.969 -8.096 -5.280 1.00 91.94 176 ARG A CA 1
ATOM 1328 C C . ARG A 1 176 ? 11.254 -8.591 -4.618 1.00 91.94 176 ARG A C 1
ATOM 1330 O O . ARG A 1 176 ? 12.003 -9.352 -5.217 1.00 91.94 176 ARG A O 1
ATOM 1337 N N . GLY A 1 177 ? 11.473 -8.227 -3.355 1.00 92.56 177 GLY A N 1
ATOM 1338 C CA . GLY A 1 177 ? 12.632 -8.675 -2.571 1.00 92.56 177 GLY A CA 1
ATOM 1339 C C . GLY A 1 177 ? 12.489 -10.058 -1.921 1.00 92.56 177 GLY A C 1
ATOM 1340 O O . GLY A 1 177 ? 13.370 -10.450 -1.161 1.00 92.56 177 GLY A O 1
ATOM 1341 N N . ARG A 1 178 ? 11.366 -10.755 -2.139 1.00 90.12 178 ARG A N 1
ATOM 1342 C CA . ARG A 1 178 ? 11.025 -12.043 -1.505 1.00 90.12 178 ARG A CA 1
ATOM 1343 C C . ARG A 1 178 ? 10.956 -13.211 -2.487 1.00 90.12 178 ARG A C 1
ATOM 1345 O O . ARG A 1 178 ? 11.016 -14.353 -2.049 1.00 90.12 178 ARG A O 1
ATOM 1352 N N . VAL A 1 179 ? 10.790 -12.935 -3.777 1.00 87.69 179 VAL A N 1
ATOM 1353 C CA . VAL A 1 179 ? 10.903 -13.943 -4.836 1.00 87.69 179 VAL A CA 1
ATOM 1354 C C . VAL A 1 179 ? 12.370 -14.296 -5.076 1.00 87.69 179 VAL A C 1
ATOM 1356 O O . VAL A 1 179 ? 13.250 -13.469 -4.844 1.00 87.69 179 VAL A O 1
ATOM 1359 N N . ASP A 1 180 ? 12.627 -15.516 -5.545 1.00 84.81 180 ASP A N 1
ATOM 1360 C CA . ASP A 1 180 ? 13.968 -15.993 -5.887 1.00 84.81 180 ASP A CA 1
ATOM 1361 C C . ASP A 1 180 ? 14.052 -16.314 -7.395 1.00 84.81 180 ASP A C 1
ATOM 1363 O O . ASP A 1 180 ? 13.293 -17.160 -7.879 1.00 84.81 180 ASP A O 1
ATOM 1367 N N . PRO A 1 181 ? 14.919 -15.633 -8.171 1.00 88.81 181 PRO A N 1
ATOM 1368 C CA . PRO A 1 181 ? 15.760 -14.507 -7.760 1.00 88.81 181 PRO A CA 1
ATOM 1369 C C . PRO A 1 181 ? 14.939 -13.226 -7.510 1.00 88.81 181 PRO A C 1
ATOM 1371 O O . PRO A 1 181 ? 13.893 -13.048 -8.146 1.00 88.81 181 PRO A O 1
ATOM 1374 N N . PRO A 1 182 ? 15.423 -12.300 -6.654 1.00 90.94 182 PRO A N 1
ATOM 1375 C CA . PRO A 1 182 ? 14.741 -11.038 -6.391 1.00 90.94 182 PRO A CA 1
ATOM 1376 C C . PRO A 1 182 ? 14.483 -10.234 -7.665 1.00 90.94 182 PRO A C 1
ATOM 1378 O O . PRO A 1 182 ? 15.331 -10.137 -8.556 1.00 90.94 182 PRO A O 1
ATOM 1381 N N . VAL A 1 183 ? 13.313 -9.609 -7.730 1.00 91.75 183 VAL A N 1
ATOM 1382 C CA . VAL A 1 183 ? 12.941 -8.682 -8.798 1.00 91.75 183 VAL A CA 1
ATOM 1383 C C . VAL A 1 183 ? 13.340 -7.266 -8.383 1.00 91.75 183 VAL A C 1
ATOM 1385 O O . VAL A 1 183 ? 13.215 -6.876 -7.224 1.00 91.75 183 VAL A O 1
ATOM 1388 N N . SER A 1 184 ? 13.846 -6.482 -9.336 1.00 93.25 184 SER A N 1
ATOM 1389 C CA . SER A 1 184 ? 14.258 -5.098 -9.087 1.00 93.25 184 SER A CA 1
ATOM 1390 C C . SER A 1 184 ? 13.093 -4.245 -8.557 1.00 93.25 184 SER A C 1
ATOM 1392 O O . SER A 1 184 ? 11.989 -4.346 -9.095 1.00 93.25 184 SER A O 1
ATOM 1394 N N . PRO A 1 185 ? 13.323 -3.326 -7.599 1.00 93.81 185 PRO A N 1
ATOM 1395 C CA . PRO A 1 185 ? 12.338 -2.312 -7.212 1.00 93.81 185 PRO A CA 1
ATOM 1396 C C . PRO A 1 185 ? 11.842 -1.458 -8.390 1.00 93.81 185 PRO A C 1
ATOM 1398 O O . PRO A 1 185 ? 10.733 -0.944 -8.349 1.00 93.81 185 PRO A O 1
ATOM 1401 N N . ALA A 1 186 ? 12.625 -1.337 -9.467 1.00 95.12 186 ALA A N 1
ATOM 1402 C CA . ALA A 1 186 ? 12.225 -0.612 -10.674 1.00 95.12 186 ALA A CA 1
ATOM 1403 C C . ALA A 1 186 ? 11.212 -1.372 -11.559 1.00 95.12 186 ALA A C 1
ATOM 1405 O O . ALA A 1 186 ? 10.786 -0.848 -12.588 1.00 95.12 186 ALA A O 1
ATOM 1406 N N . TYR A 1 187 ? 10.856 -2.612 -11.208 1.00 94.62 187 TYR A N 1
ATOM 1407 C CA . TYR A 1 187 ? 9.860 -3.403 -11.926 1.00 94.62 187 TYR A CA 1
ATOM 1408 C C . TYR A 1 187 ? 8.451 -2.823 -11.778 1.00 94.62 187 TYR A C 1
ATOM 1410 O O . TYR A 1 187 ? 7.947 -2.663 -10.659 1.00 94.62 187 TYR A O 1
ATOM 1418 N N . ILE A 1 188 ? 7.807 -2.592 -12.923 1.00 94.94 188 ILE A N 1
ATOM 1419 C CA . ILE A 1 188 ? 6.403 -2.197 -13.023 1.00 94.94 188 ILE A CA 1
ATOM 1420 C C . ILE A 1 188 ? 5.554 -3.451 -13.235 1.00 94.94 188 ILE A C 1
ATOM 1422 O O . ILE A 1 188 ? 5.739 -4.168 -14.215 1.00 94.94 188 ILE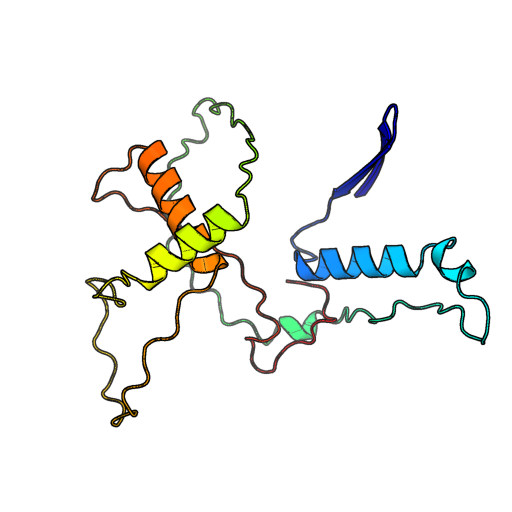 A O 1
ATOM 1426 N N . GLY A 1 189 ? 4.618 -3.708 -12.327 1.00 91.88 189 GLY A N 1
ATOM 1427 C CA . GLY A 1 189 ? 3.763 -4.895 -12.345 1.00 91.88 189 GLY A CA 1
ATOM 1428 C C . GLY A 1 189 ? 3.220 -5.234 -10.960 1.00 91.88 189 GLY A C 1
ATOM 1429 O O . GLY A 1 189 ? 3.302 -4.408 -10.050 1.00 91.88 189 GLY A O 1
ATOM 1430 N N . ASN A 1 190 ? 2.667 -6.440 -10.819 1.00 89.25 190 ASN A N 1
ATOM 1431 C CA . ASN A 1 190 ? 2.316 -7.047 -9.530 1.00 89.25 190 ASN A CA 1
ATOM 1432 C C . ASN A 1 190 ? 3.291 -8.180 -9.198 1.00 89.25 190 ASN A C 1
ATOM 1434 O O . ASN A 1 190 ? 3.822 -8.780 -10.161 1.00 89.25 190 ASN A O 1
#

Organism: Ananas comosus (NCBI:txid4615)

Foldseek 3Di:
DWDWDDDPPDIDIDDDDDQQFFDPLLVVVVVQFCVLLDPVNLPPDPDDDDSDPGGPQHADAPCVVVPVFDDDDPPDPDPPPPPPVPPDDDDDDDDDDDDDPVRLVVLQVVCQVCPPPCPDPPPDDDDPDDDDDDCDPDDGDDSCRSVLVVVVVVVCVVVVPDPPHDDDDDDDDDCQVPTVVHHDSSYGGD

InterPro domains:
  IPR023213 Chloramphenicol acetyltransferase-like domain superfamily [G3DSA:3.30.559.10] (1-78)
  IPR023213 Chloramphenicol acetyltransferase-like domain superfamily [G3DSA:3.30.559.10] (79-190)
  IPR051283 Secondary metabolite acyltransferase [PTHR31896] (1-190)

Secondary structure (DSSP, 8-state):
-EEEEEETTEEEEEE---TTT--HHHHHHHHHHHHHTSTTTTT---SSS---SS-SS--B--THHHHTTPPP------------TTS----PPP------HHHHHHHHHHHHHS--S-SS-TTPPPPP-------PPPPPPPHHHHHHHHHHHHHHHHHT--TT-----------TTTSSSPPPTTB---

Sequence (190 aa):
IVQFTKLKDGVAIGCAFNHAILDWHSTWHFMSSWVELSPELSRGGGGGGGGGCCPSVVPILDHALAAHRSPSPSLLPVAPESLDPNSPAKPLIHRLFSFPQTLVDQIKLATNQNPNPNPEGPDSEPEPEREPETKTKPKPFSTFQSLGAHMWRAVARARGLAADELTVFAVFADCRGRVDPPVSPAYIGN